Protein 1TBF (pdb70)

Structure (mmCIF, N/CA/C/O backbone):
data_1TBF
#
_entry.id   1TBF
#
_cell.length_a   76.097
_cell.length_b   76.097
_cell.length_c   99.272
_cell.angle_alpha   90.00
_cell.angle_beta   90.00
_cell.angle_gamma   120.00
#
_symmetry.space_group_name_H-M   'P 31 2 1'
#
loop_
_entity.id
_entity.type
_entity.pdbx_description
1 polymer "cGMP-specific 3',5'-cyclic phosphodiesterase"
2 non-polymer 'ZINC ION'
3 non-polymer 'MAGNESIUM ION'
4 non-polymer 5-{2-ETHOXY-5-[(4-METHYLPIPERAZIN-1-YL)SULFONYL]PHENYL}-1-METHYL-3-PROPYL-1H,6H,7H-PYRAZOLO[4,3-D]PYRIMIDIN-7-ONE
5 non-polymer GLYCEROL
6 water water
#
loop_
_atom_site.group_PDB
_atom_site.id
_atom_site.type_symbol
_atom_site.label_atom_id
_atom_site.label_alt_id
_atom_site.label_comp_id
_atom_site.label_asym_id
_atom_site.label_entity_id
_atom_site.label_seq_id
_atom_site.pdbx_PDB_ins_code
_atom_site.Cartn_x
_atom_site.Cartn_y
_atom_site.Cartn_z
_atom_site.occupancy
_atom_site.B_iso_or_equiv
_atom_site.auth_seq_id
_atom_site.auth_comp_id
_atom_site.auth_asym_id
_atom_site.auth_atom_id
_atom_site.pdbx_PDB_model_num
ATOM 1 N N . GLU A 1 22 ? 23.444 69.516 71.429 1.00 30.81 534 GLU A N 1
ATOM 2 C CA . GLU A 1 22 ? 24.464 68.436 71.442 1.00 30.75 534 GLU A CA 1
ATOM 3 C C . GLU A 1 22 ? 23.839 67.140 71.905 1.00 31.03 534 GLU A C 1
ATOM 4 O O . GLU A 1 22 ? 23.203 67.095 72.960 1.00 31.75 534 GLU A O 1
ATOM 10 N N . GLU A 1 23 ? 24.020 66.084 71.119 1.00 31.26 535 GLU A N 1
ATOM 11 C CA . GLU A 1 23 ? 23.406 64.813 71.408 1.00 30.95 535 GLU A CA 1
ATOM 12 C C . GLU A 1 23 ? 24.200 63.955 72.424 1.00 31.10 535 GLU A C 1
ATOM 13 O O . GLU A 1 23 ? 23.605 63.181 73.185 1.00 31.68 535 GLU A O 1
ATOM 19 N N . GLU A 1 24 ? 25.526 64.086 72.440 1.00 30.55 536 GLU A N 1
ATOM 20 C CA . GLU A 1 24 ? 26.381 63.289 73.338 1.00 29.87 536 GLU A CA 1
ATOM 21 C C . GLU A 1 24 ? 26.269 63.757 74.811 1.00 29.08 536 GLU A C 1
ATOM 22 O O . GLU A 1 24 ? 26.174 62.950 75.750 1.00 28.45 536 GLU A O 1
ATOM 28 N N . THR A 1 25 ? 26.279 65.067 75.016 1.00 27.98 537 THR A N 1
ATOM 29 C CA . THR A 1 25 ? 26.169 65.627 76.358 1.00 27.57 537 THR A CA 1
ATOM 30 C C . THR A 1 25 ? 24.788 65.322 76.913 1.00 27.46 537 THR A C 1
ATOM 31 O O . THR A 1 25 ? 24.614 65.090 78.114 1.00 27.16 537 THR A O 1
ATOM 35 N N . ARG A 1 26 ? 23.799 65.323 76.031 1.00 27.32 538 ARG A N 1
ATOM 36 C CA . ARG A 1 26 ? 22.426 65.043 76.424 1.00 27.05 538 ARG A CA 1
ATOM 37 C C . ARG A 1 26 ? 22.287 63.566 76.899 1.00 26.48 538 ARG A C 1
ATOM 38 O O . ARG A 1 26 ? 21.489 63.278 77.802 1.00 26.87 538 ARG A O 1
ATOM 46 N N . GLU A 1 27 ? 23.048 62.638 76.309 1.00 25.74 539 GLU A N 1
ATOM 47 C CA . GLU A 1 27 ? 23.019 61.231 76.748 1.00 24.62 539 GLU A CA 1
ATOM 48 C C . GLU A 1 27 ? 23.730 61.048 78.062 1.00 22.60 539 GLU A C 1
ATOM 49 O O . GLU A 1 27 ? 23.289 60.295 78.922 1.00 20.36 539 GLU A O 1
ATOM 55 N N . LEU A 1 28 ? 24.845 61.746 78.217 1.00 21.24 540 LEU A N 1
ATOM 56 C CA . LEU A 1 28 ? 25.610 61.653 79.431 1.00 20.35 540 LEU A CA 1
ATOM 57 C C . LEU A 1 28 ? 24.792 62.156 80.592 1.00 19.54 540 LEU A C 1
ATOM 58 O O . LEU A 1 28 ? 24.854 61.553 81.656 1.00 18.11 540 LEU A O 1
ATOM 63 N N . GLN A 1 29 ? 24.029 63.250 80.404 1.00 17.93 541 GLN A N 1
ATOM 64 C CA . GLN A 1 29 ? 23.208 63.763 81.472 1.00 18.45 541 GLN A CA 1
ATOM 65 C C . GLN A 1 29 ? 21.974 62.887 81.800 1.00 17.81 541 GLN A C 1
ATOM 66 O O . GLN A 1 29 ? 21.628 62.720 82.986 1.00 18.36 541 GLN A O 1
ATOM 72 N N . SER A 1 30 ? 21.311 62.332 80.794 1.00 17.42 542 SER A N 1
ATOM 73 C CA . SER A 1 30 ? 20.238 61.379 81.073 1.00 17.42 542 SER A CA 1
ATOM 74 C C . SER A 1 30 ? 20.800 60.229 81.950 1.00 16.93 542 SER A C 1
ATOM 75 O O . SER A 1 30 ? 20.133 59.800 82.903 1.00 17.67 542 SER A O 1
ATOM 78 N N . LEU A 1 31 ? 22.025 59.743 81.617 1.00 16.81 543 LEU A N 1
ATOM 79 C CA . LEU A 1 31 ? 22.657 58.614 82.324 1.00 15.18 543 LEU A CA 1
ATOM 80 C C . LEU A 1 31 ? 23.227 58.903 83.764 1.00 14.79 543 LEU A C 1
ATOM 81 O O . LEU A 1 31 ? 22.866 58.214 84.735 1.00 14.84 543 LEU A O 1
ATOM 86 N N . ALA A 1 32 ? 24.104 59.902 83.923 1.00 16.37 544 ALA A N 1
ATOM 87 C CA . ALA A 1 32 ? 24.719 60.144 85.257 1.00 16.27 544 ALA A CA 1
ATOM 88 C C . ALA A 1 32 ? 23.765 60.629 86.368 1.00 17.19 544 ALA A C 1
ATOM 89 O O . ALA A 1 32 ? 24.110 60.515 87.566 1.00 16.77 544 ALA A O 1
ATOM 91 N N . ALA A 1 33 ? 22.594 61.151 85.984 1.00 16.03 545 ALA A N 1
ATOM 92 C CA . ALA A 1 33 ? 21.586 61.573 86.935 1.00 16.31 545 ALA A CA 1
ATOM 93 C C . ALA A 1 33 ? 20.470 60.534 87.167 1.00 16.63 545 ALA A C 1
ATOM 94 O O . ALA A 1 33 ? 19.722 60.685 88.145 1.00 16.37 545 ALA A O 1
ATOM 96 N N . ALA A 1 34 ? 20.350 59.507 86.307 1.00 16.48 546 ALA A N 1
ATOM 97 C CA . ALA A 1 34 ? 19.294 58.471 86.476 1.00 17.43 546 ALA A CA 1
ATOM 98 C C . ALA A 1 34 ? 19.562 57.597 87.684 1.00 17.45 546 ALA A C 1
ATOM 99 O O . ALA A 1 34 ? 20.744 57.375 88.052 1.00 18.30 546 ALA A O 1
ATOM 101 N N . VAL A 1 35 ? 18.497 57.098 88.306 1.00 16.18 547 VAL A N 1
ATOM 102 C CA . VAL A 1 35 ? 18.704 56.193 89.429 1.00 14.73 547 VAL A CA 1
ATOM 103 C C . VAL A 1 35 ? 19.118 54.877 88.745 1.00 13.45 547 VAL A C 1
ATOM 104 O O . VAL A 1 35 ? 18.624 54.514 87.644 1.00 11.93 547 VAL A O 1
ATOM 108 N N . VAL A 1 36 ? 20.030 54.160 89.391 1.00 11.65 548 VAL A N 1
ATOM 109 C CA . VAL A 1 36 ? 20.492 52.858 88.884 1.00 11.29 548 VAL A CA 1
ATOM 110 C C . VAL A 1 36 ? 19.671 51.859 89.683 1.00 10.91 548 VAL A C 1
ATOM 111 O O . VAL A 1 36 ? 19.869 51.706 90.925 1.00 7.57 548 VAL A O 1
ATOM 115 N N . PRO A 1 37 ? 18.748 51.161 89.017 1.00 10.37 549 PRO A N 1
ATOM 116 C CA . PRO A 1 37 ? 17.966 50.158 89.729 1.00 9.80 549 PRO A CA 1
ATOM 117 C C . PRO A 1 37 ? 18.812 49.002 90.255 1.00 8.28 549 PRO A C 1
ATOM 118 O O . PRO A 1 37 ? 19.945 48.803 89.787 1.00 9.11 549 PRO A O 1
ATOM 122 N N . SER A 1 38 ? 18.258 48.249 91.226 1.00 8.39 550 SER A N 1
ATOM 123 C CA . SER A 1 38 ? 18.947 47.086 91.780 1.00 9.23 550 SER A CA 1
ATOM 124 C C . SER A 1 38 ? 19.147 45.984 90.707 1.00 9.48 550 SER A C 1
ATOM 125 O O . SER A 1 38 ? 18.451 45.919 89.698 1.00 8.94 550 SER A O 1
ATOM 128 N N . ALA A 1 39 ? 20.123 45.117 90.959 1.00 9.75 551 ALA A N 1
ATOM 129 C CA . ALA A 1 39 ? 20.364 43.985 90.080 1.00 8.85 551 ALA A CA 1
ATOM 130 C C . ALA A 1 39 ? 19.137 43.102 89.992 1.00 9.37 551 ALA A C 1
ATOM 131 O O . ALA A 1 39 ? 18.862 42.577 88.934 1.00 9.14 551 ALA A O 1
ATOM 133 N N . GLN A 1 40 ? 18.414 42.948 91.100 1.00 10.21 552 GLN A N 1
ATOM 134 C CA . GLN A 1 40 ? 17.197 42.101 91.126 1.00 12.73 552 GLN A CA 1
ATOM 135 C C . GLN A 1 40 ? 16.141 42.709 90.180 1.00 11.69 552 GLN A C 1
ATOM 136 O O . GLN A 1 40 ? 15.536 41.993 89.354 1.00 13.05 552 GLN A O 1
ATOM 142 N N . THR A 1 41 ? 15.925 44.014 90.298 1.00 9.66 553 THR A N 1
ATOM 143 C CA . THR A 1 41 ? 14.955 44.706 89.436 1.00 10.22 553 THR A CA 1
ATOM 144 C C . THR A 1 41 ? 15.328 44.554 87.922 1.00 9.40 553 THR A C 1
ATOM 145 O O . THR A 1 41 ? 14.467 44.380 87.050 1.00 10.54 553 THR A O 1
ATOM 149 N N . LEU A 1 42 ? 16.609 44.620 87.613 1.00 9.81 554 LEU A N 1
ATOM 150 C CA . LEU A 1 42 ? 17.062 44.583 86.207 1.00 9.38 554 LEU A CA 1
ATOM 151 C C . LEU A 1 42 ? 17.196 43.171 85.595 1.00 10.14 554 LEU A C 1
ATOM 152 O O . LEU A 1 42 ? 17.394 43.021 84.361 1.00 12.19 554 LEU A O 1
ATOM 157 N N . LYS A 1 43 ? 17.091 42.138 86.450 1.00 10.61 555 LYS A N 1
ATOM 158 C CA . LYS A 1 43 ? 17.154 40.721 86.055 1.00 10.49 555 LYS A CA 1
ATOM 159 C C . LYS A 1 43 ? 18.546 40.274 85.538 1.00 10.42 555 LYS A C 1
ATOM 160 O O . LYS A 1 43 ? 18.669 39.210 84.922 1.00 9.91 555 LYS A O 1
ATOM 166 N N . ILE A 1 44 ? 19.578 41.078 85.792 1.00 9.38 556 ILE A N 1
ATOM 167 C CA . ILE A 1 44 ? 20.907 40.800 85.272 1.00 9.04 556 ILE A CA 1
ATOM 168 C C . ILE A 1 44 ? 21.643 39.644 85.928 1.00 8.68 556 ILE A C 1
ATOM 169 O O . ILE A 1 44 ? 22.668 39.180 85.471 1.00 9.39 556 ILE A O 1
ATOM 174 N N . THR A 1 45 ? 21.132 39.154 87.031 1.00 9.37 557 THR A N 1
ATOM 175 C CA . THR A 1 45 ? 21.720 37.980 87.619 1.00 10.80 557 THR A CA 1
ATOM 176 C C . THR A 1 45 ? 21.241 36.682 86.923 1.00 9.75 557 THR A C 1
ATOM 177 O O . THR A 1 45 ? 21.780 35.602 87.159 1.00 13.07 557 THR A O 1
ATOM 181 N N . ASP A 1 46 ? 20.232 36.757 86.060 1.00 9.07 558 ASP A N 1
ATOM 182 C CA . ASP A 1 46 ? 19.633 35.576 85.457 1.00 9.01 558 ASP A CA 1
ATOM 183 C C . ASP A 1 46 ? 20.411 35.158 84.229 1.00 7.75 558 ASP A C 1
ATOM 184 O O . ASP A 1 46 ? 20.667 35.981 83.314 1.00 8.12 558 ASP A O 1
ATOM 189 N N . PHE A 1 47 ? 20.824 33.901 84.122 1.00 7.74 559 PHE A N 1
ATOM 190 C CA . PHE A 1 47 ? 21.468 33.403 82.928 1.00 7.70 559 PHE A CA 1
ATOM 191 C C . PHE A 1 47 ? 20.564 33.549 81.713 1.00 7.96 559 PHE A C 1
ATOM 192 O O . PHE A 1 47 ? 21.057 33.662 80.604 1.00 9.18 559 PHE A O 1
ATOM 200 N N . SER A 1 48 ? 19.254 33.554 81.904 1.00 8.15 560 SER A N 1
ATOM 201 C CA . SER A 1 48 ? 18.300 33.614 80.794 1.00 8.81 560 SER A CA 1
ATOM 202 C C . SER A 1 48 ? 18.012 35.034 80.298 1.00 8.69 560 SER A C 1
ATOM 203 O O . SER A 1 48 ? 17.205 35.217 79.390 1.00 9.14 560 SER A O 1
ATOM 206 N N . PHE A 1 49 ? 18.654 36.035 80.877 1.00 7.54 561 PHE A N 1
ATOM 207 C CA . PHE A 1 49 ? 18.398 37.438 80.575 1.00 7.60 561 PHE A CA 1
ATOM 208 C C . PHE A 1 49 ? 18.394 37.769 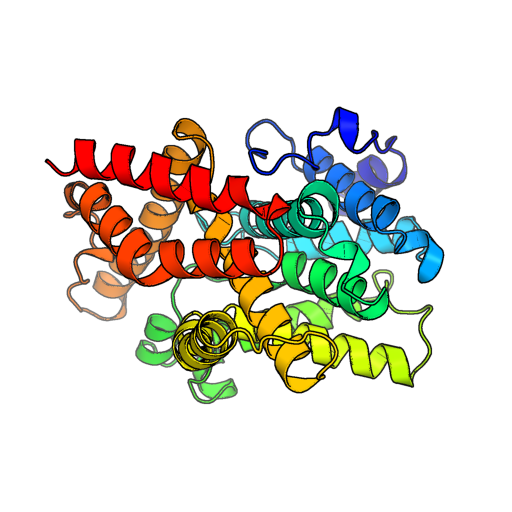79.082 1.00 7.00 561 PHE A C 1
ATOM 209 O O . PHE A 1 49 ? 19.264 37.324 78.333 1.00 8.20 561 PHE A O 1
ATOM 217 N N . SER A 1 50 ? 17.413 38.554 78.671 1.00 7.75 562 SER A N 1
ATOM 218 C CA . SER A 1 50 ? 17.345 39.140 77.327 1.00 8.13 562 SER A CA 1
ATOM 219 C C . SER A 1 50 ? 17.400 40.671 77.391 1.00 7.76 562 SER A C 1
ATOM 220 O O . SER A 1 50 ? 16.805 41.282 78.223 1.00 8.18 562 SER A O 1
ATOM 223 N N . ASP A 1 51 ? 18.128 41.273 76.488 1.00 7.88 563 ASP A N 1
ATOM 224 C CA . ASP A 1 51 ? 18.234 42.720 76.371 1.00 8.00 563 ASP A CA 1
ATOM 225 C C . ASP A 1 51 ? 17.185 43.324 75.447 1.00 8.01 563 ASP A C 1
ATOM 226 O O . ASP A 1 51 ? 17.093 44.534 75.356 1.00 8.08 563 ASP A O 1
ATOM 231 N N . PHE A 1 52 ? 16.392 42.509 74.753 1.00 7.85 564 PHE A N 1
ATOM 232 C CA . PHE A 1 52 ? 15.602 43.050 73.651 1.00 8.72 564 PHE A CA 1
ATOM 233 C C . PHE A 1 52 ? 14.613 44.154 74.013 1.00 8.33 564 PHE A C 1
ATOM 234 O O . PHE A 1 52 ? 14.339 45.061 73.231 1.00 10.05 564 PHE A O 1
ATOM 242 N N . GLU A 1 53 ? 14.063 44.091 75.209 1.00 8.29 565 GLU A N 1
ATOM 243 C CA . GLU A 1 53 ? 13.056 45.078 75.658 1.00 8.60 565 GLU A CA 1
ATOM 244 C C . GLU A 1 53 ? 13.657 46.300 76.270 1.00 9.53 565 GLU A C 1
ATOM 245 O O . GLU A 1 53 ? 12.910 47.215 76.596 1.00 12.70 565 GLU A O 1
ATOM 251 N N . LEU A 1 54 ? 14.969 46.329 76.428 1.00 9.21 566 LEU A N 1
ATOM 252 C CA . LEU A 1 54 ? 15.653 47.448 77.063 1.00 9.44 566 LEU A CA 1
ATOM 253 C C . LEU A 1 54 ? 16.054 48.525 76.086 1.00 8.55 566 LEU A C 1
ATOM 254 O O . LEU A 1 54 ? 16.467 48.220 74.958 1.00 8.01 566 LEU A O 1
ATOM 259 N N . SER A 1 55 ? 15.937 49.790 76.511 1.00 8.95 567 SER A N 1
ATOM 260 C CA . SER A 1 55 ? 16.431 50.877 75.741 1.00 9.42 567 SER A CA 1
ATOM 261 C C . SER A 1 55 ? 17.972 50.938 75.892 1.00 9.48 567 SER A C 1
ATOM 262 O O . SER A 1 55 ? 18.569 50.307 76.759 1.00 8.97 567 SER A O 1
ATOM 265 N N . ASP A 1 56 ? 18.610 51.710 75.035 1.00 9.80 568 ASP A N 1
ATOM 266 C CA . ASP A 1 56 ? 20.063 51.879 75.124 1.00 9.81 568 ASP A CA 1
ATOM 267 C C . ASP A 1 56 ? 20.418 52.421 76.535 1.00 8.69 568 ASP A C 1
ATOM 268 O O . ASP A 1 56 ? 21.389 51.976 77.182 1.00 8.96 568 ASP A O 1
ATOM 273 N N . LEU A 1 57 ? 19.634 53.384 77.020 1.00 9.22 569 LEU A N 1
ATOM 274 C CA . LEU A 1 57 ? 19.894 53.962 78.302 1.00 9.67 569 LEU A CA 1
ATOM 275 C C . LEU A 1 57 ? 19.814 52.883 79.391 1.00 8.72 569 LEU A C 1
ATOM 276 O O . LEU A 1 57 ? 20.635 52.817 80.276 1.00 9.12 569 LEU A O 1
ATOM 281 N N . GLU A 1 58 ? 18.804 52.026 79.321 1.00 8.57 570 GLU A N 1
ATOM 282 C CA . GLU A 1 58 ? 18.665 50.973 80.276 1.00 9.17 570 GLU A CA 1
ATOM 283 C C . GLU A 1 58 ? 19.856 50.006 80.252 1.00 8.90 570 GLU A C 1
ATOM 284 O O . GLU A 1 58 ? 20.257 49.488 81.324 1.00 8.20 570 GLU A O 1
ATOM 290 N N . THR A 1 59 ? 20.435 49.747 79.067 1.00 8.89 571 TH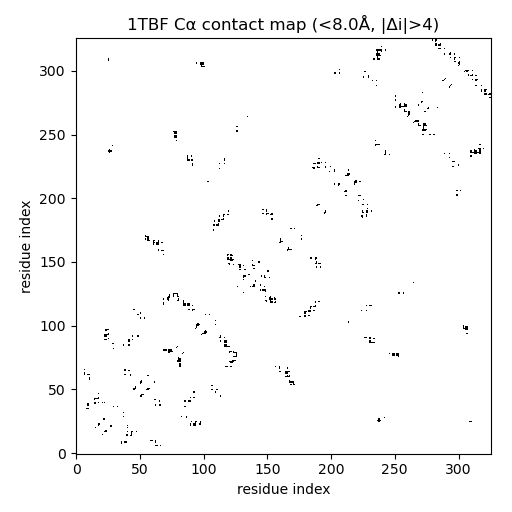R A N 1
ATOM 291 C CA . THR A 1 59 ? 21.590 48.838 79.023 1.00 7.39 571 THR A CA 1
ATOM 292 C C . THR A 1 59 ? 22.772 49.501 79.725 1.00 6.77 571 THR A C 1
ATOM 293 O O . THR A 1 59 ? 23.572 48.846 80.388 1.00 6.93 571 THR A O 1
ATOM 297 N N . ALA A 1 60 ? 22.883 50.823 79.579 1.00 7.21 572 ALA A N 1
ATOM 298 C CA . ALA A 1 60 ? 23.924 51.560 80.251 1.00 7.47 572 ALA A CA 1
ATOM 299 C C . ALA A 1 60 ? 23.761 51.488 81.795 1.00 8.00 572 ALA A C 1
ATOM 300 O O . ALA A 1 60 ? 24.716 51.301 82.514 1.00 8.61 572 ALA A O 1
ATOM 302 N N . LEU A 1 61 ? 22.526 51.637 82.306 1.00 7.48 573 LEU A N 1
ATOM 303 C CA . LEU A 1 61 ? 22.228 51.539 83.755 1.00 7.03 573 LEU A CA 1
ATOM 304 C C . LEU A 1 61 ? 22.593 50.162 84.251 1.00 7.82 573 LEU A C 1
ATOM 305 O O . LEU A 1 61 ? 23.174 49.980 85.303 1.00 6.54 573 LEU A O 1
ATOM 310 N N . CYS A 1 62 ? 22.243 49.134 83.465 1.00 6.07 574 CYS A N 1
ATOM 311 C CA . CYS A 1 62 ? 22.578 47.745 83.844 1.00 6.86 574 CYS A CA 1
ATOM 312 C C . CYS A 1 62 ? 24.121 47.540 83.973 1.00 5.67 574 CYS A C 1
ATOM 313 O O . CYS A 1 62 ? 24.591 46.852 84.844 1.00 8.06 574 CYS A O 1
ATOM 316 N N . THR A 1 63 ? 24.875 48.173 83.062 1.00 6.88 575 THR A N 1
ATOM 317 C CA . THR A 1 63 ? 26.324 48.092 83.088 1.00 6.78 575 THR A CA 1
ATOM 318 C C . THR A 1 63 ? 26.873 48.746 84.361 1.00 7.22 575 THR A C 1
ATOM 319 O O . THR A 1 63 ? 27.744 48.205 85.021 1.00 7.86 575 THR A O 1
ATOM 323 N N . ILE A 1 64 ? 26.354 49.924 84.704 1.00 8.63 576 ILE A N 1
ATOM 324 C CA . ILE A 1 64 ? 26.758 50.518 85.968 1.00 8.31 576 ILE A CA 1
ATOM 325 C C . ILE A 1 64 ? 26.491 49.607 87.139 1.00 8.38 576 ILE A C 1
ATOM 326 O O . ILE A 1 64 ? 27.319 49.461 88.086 1.00 8.01 576 ILE A O 1
ATOM 331 N N . ARG A 1 65 ? 25.326 48.966 87.112 1.00 8.64 577 ARG A N 1
ATOM 332 C CA . ARG A 1 65 ? 24.958 48.048 88.192 1.00 7.52 577 ARG A CA 1
ATOM 333 C C . ARG A 1 65 ? 25.943 46.871 88.282 1.00 6.60 577 ARG A C 1
ATOM 334 O O . ARG A 1 65 ? 26.298 46.404 89.350 1.00 7.86 577 ARG A O 1
ATOM 342 N N . MET A 1 66 ? 26.411 46.356 87.116 1.00 6.39 578 MET A N 1
ATOM 343 C CA . MET A 1 66 ? 27.398 45.271 87.153 1.00 7.86 578 MET A CA 1
ATOM 344 C C . MET A 1 66 ? 28.681 45.713 87.806 1.00 6.09 578 MET A C 1
ATOM 345 O O . MET A 1 66 ? 29.164 44.989 88.656 1.00 8.07 578 MET A O 1
ATOM 350 N N . PHE A 1 67 ? 29.222 46.872 87.434 1.00 7.81 579 PHE A N 1
ATOM 351 C CA . PHE A 1 67 ? 30.449 47.378 88.100 1.00 9.18 579 PHE A CA 1
ATOM 352 C C . PHE A 1 67 ? 30.239 47.572 89.616 1.00 10.11 579 PHE A C 1
ATOM 353 O O . PHE A 1 67 ? 31.124 47.321 90.469 1.00 9.65 579 PHE A O 1
ATOM 361 N N . THR A 1 68 ? 29.043 48.030 90.004 1.00 7.01 580 THR A N 1
ATOM 362 C CA . THR A 1 68 ? 28.758 48.358 91.422 1.00 8.26 580 THR A CA 1
ATOM 363 C C . THR A 1 68 ? 28.636 47.094 92.242 1.00 8.63 580 THR A C 1
ATOM 364 O O . THR A 1 68 ? 29.248 46.994 93.281 1.00 8.06 580 THR A O 1
ATOM 368 N N . ASP A 1 69 ? 27.851 46.109 91.787 1.00 7.54 581 ASP A N 1
ATOM 369 C CA . ASP A 1 69 ? 27.609 44.910 92.541 1.00 9.10 581 ASP A CA 1
ATOM 370 C C . ASP A 1 69 ? 28.768 43.926 92.535 1.00 9.50 581 ASP A C 1
ATOM 371 O O . ASP A 1 69 ? 28.771 43.051 93.360 1.00 9.68 581 ASP A O 1
ATOM 376 N N . LEU A 1 70 ? 29.738 44.074 91.606 1.00 10.32 582 LEU A N 1
ATOM 377 C CA . LEU A 1 70 ? 30.991 43.345 91.703 1.00 9.35 582 LEU A CA 1
ATOM 378 C C . LEU A 1 70 ? 32.024 44.077 92.578 1.00 10.58 582 LEU A C 1
ATOM 379 O O . LEU A 1 70 ? 33.183 43.672 92.643 1.00 11.63 582 LEU A O 1
ATOM 384 N N . ASN A 1 71 ? 31.594 45.146 93.241 1.00 9.27 583 ASN A N 1
ATOM 385 C CA . ASN A 1 71 ? 32.435 45.928 94.166 1.00 10.53 583 ASN A CA 1
ATOM 386 C C . ASN A 1 71 ? 33.597 46.646 93.435 1.00 10.25 583 ASN A C 1
ATOM 387 O O . ASN A 1 71 ? 34.579 47.047 94.061 1.00 12.51 583 ASN A O 1
ATOM 392 N N . LEU A 1 72 ? 33.487 46.807 92.115 1.00 9.41 584 LEU A N 1
ATOM 393 C CA . LEU A 1 72 ? 34.557 47.469 91.392 1.00 8.86 584 LEU A CA 1
ATOM 394 C C . LEU A 1 72 ? 34.590 48.966 91.557 1.00 10.46 584 LEU A C 1
ATOM 395 O O . LEU A 1 72 ? 35.663 49.581 91.610 1.00 11.96 584 LEU A O 1
ATOM 400 N N . VAL A 1 73 ? 33.423 49.599 91.649 1.00 11.31 585 VAL A N 1
ATOM 401 C CA . VAL A 1 73 ? 33.355 51.018 91.734 1.00 11.61 585 VAL A CA 1
ATOM 402 C C . VAL A 1 73 ? 34.039 51.333 93.067 1.00 12.13 585 VAL A C 1
ATOM 403 O O . VAL A 1 73 ? 34.860 52.216 93.127 1.00 14.64 585 VAL A O 1
ATOM 407 N N . GLN A 1 74 ? 33.679 50.583 94.104 1.00 14.13 586 GLN A N 1
ATOM 408 C CA . GLN A 1 74 ? 34.219 50.779 95.454 1.00 14.40 586 GLN A CA 1
ATOM 409 C C . GLN A 1 74 ? 35.701 50.401 95.580 1.00 14.31 586 GLN A C 1
ATOM 410 O O . GLN A 1 74 ? 36.558 51.201 95.967 1.00 15.33 586 GLN A O 1
ATOM 416 N N . ASN A 1 75 ? 36.027 49.158 95.240 1.00 14.00 587 ASN A N 1
ATOM 417 C CA . ASN A 1 75 ? 37.402 48.716 95.413 1.00 15.44 587 ASN A CA 1
ATOM 418 C C . ASN A 1 75 ? 38.451 49.470 94.564 1.00 15.39 587 ASN A C 1
ATOM 419 O O . ASN A 1 75 ? 39.637 49.554 94.961 1.00 17.46 587 ASN A O 1
ATOM 424 N N . PHE A 1 76 ? 38.025 50.013 93.415 1.00 15.76 588 PHE A N 1
ATOM 425 C CA . PHE A 1 76 ? 38.944 50.730 92.489 1.00 14.50 588 PHE A CA 1
ATOM 426 C C . PHE A 1 76 ? 38.681 52.238 92.403 1.00 16.38 588 PHE A C 1
ATOM 427 O O . PHE A 1 76 ? 39.200 52.934 91.498 1.00 16.17 588 PHE A O 1
ATOM 435 N N . GLN A 1 77 ? 37.869 52.742 93.375 1.00 15.84 589 GLN A N 1
ATOM 436 C CA . GLN A 1 77 ? 37.558 54.183 93.507 1.00 16.00 589 GLN A CA 1
ATOM 437 C C . GLN A 1 77 ? 37.207 54.906 92.194 1.00 15.39 589 GLN A C 1
ATOM 438 O O . GLN A 1 77 ? 37.783 55.911 91.839 1.00 16.03 589 GLN A O 1
ATOM 444 N N . MET A 1 78 ? 36.231 54.377 91.452 1.00 14.54 590 MET A N 1
ATOM 445 C CA . MET A 1 78 ? 35.852 54.963 90.160 1.00 15.44 590 MET A CA 1
ATOM 446 C C . MET A 1 78 ? 34.890 56.066 90.440 1.00 15.93 590 MET A C 1
ATOM 447 O O . MET A 1 78 ? 33.976 55.928 91.280 1.00 17.42 590 MET A O 1
ATOM 452 N N . LYS A 1 79 ? 35.095 57.165 89.738 1.00 15.11 591 LYS A N 1
ATOM 453 C CA . LYS A 1 79 ? 34.221 58.303 89.857 1.00 16.06 591 LYS A CA 1
ATOM 454 C C . LYS A 1 79 ? 33.024 57.953 88.984 1.00 14.56 591 LYS A C 1
ATOM 455 O O . LYS A 1 79 ? 33.183 57.374 87.929 1.00 15.02 591 LYS A O 1
ATOM 461 N N . HIS A 1 80 ? 31.830 58.295 89.416 1.00 13.35 592 HIS A N 1
ATOM 462 C CA . HIS A 1 80 ? 30.597 57.967 88.714 1.00 12.28 592 HIS A CA 1
ATOM 463 C C . HIS A 1 80 ? 30.599 58.518 87.303 1.00 12.02 592 HIS A C 1
ATOM 464 O O . HIS A 1 80 ? 30.336 57.780 86.306 1.00 12.45 592 HIS A O 1
ATOM 471 N N . GLU A 1 81 ? 30.890 59.802 87.172 1.00 13.72 593 GLU A N 1
ATOM 472 C CA . GLU A 1 81 ? 30.861 60.457 85.881 1.00 12.34 593 GLU A CA 1
ATOM 473 C C . GLU A 1 81 ? 31.831 59.812 84.901 1.00 12.62 593 GLU A C 1
ATOM 474 O O . GLU A 1 81 ? 31.522 59.706 83.703 1.00 9.68 593 GLU A O 1
ATOM 480 N N . VAL A 1 82 ? 32.991 59.387 85.405 1.00 11.84 594 VAL A N 1
ATOM 481 C CA . VAL A 1 82 ? 33.999 58.779 84.539 1.00 11.07 594 VAL A CA 1
ATOM 482 C C . VAL A 1 82 ? 33.489 57.414 84.059 1.00 10.01 594 VAL A C 1
ATOM 483 O O . VAL A 1 82 ? 33.656 57.119 82.880 1.00 10.22 594 VAL A O 1
ATOM 487 N N . LEU A 1 83 ? 32.892 56.608 84.929 1.00 9.03 595 LEU A N 1
ATOM 488 C CA . LEU A 1 83 ? 32.356 55.283 84.531 1.00 10.03 595 LEU A CA 1
ATOM 489 C C . LEU A 1 83 ? 31.256 55.521 83.545 1.00 9.14 595 LEU A C 1
ATOM 490 O O . LEU A 1 83 ? 31.173 54.774 82.575 1.00 9.31 595 LEU A O 1
ATOM 495 N N . CYS A 1 84 ? 30.405 56.53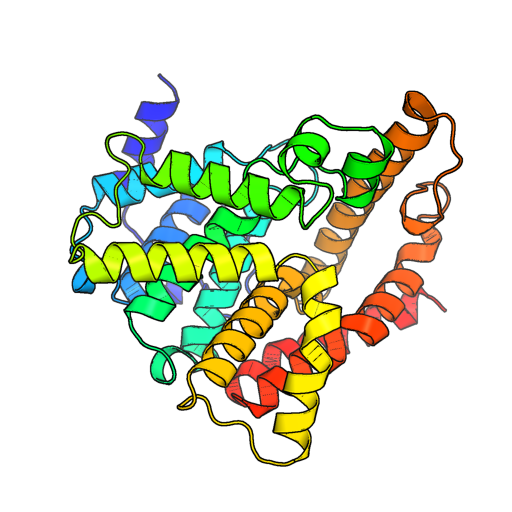5 83.751 1.00 10.88 596 CYS A N 1
ATOM 496 C CA . CYS A 1 84 ? 29.322 56.794 82.843 1.00 10.32 596 CYS A CA 1
ATOM 497 C C . CYS A 1 84 ? 29.855 57.153 81.483 1.00 9.84 596 CYS A C 1
ATOM 498 O O . CYS A 1 84 ? 29.386 56.646 80.454 1.00 10.11 596 CYS A O 1
ATOM 501 N N . ARG A 1 85 ? 30.862 58.052 81.463 1.00 10.21 597 ARG A N 1
ATOM 502 C CA . ARG A 1 85 ? 31.450 58.481 80.210 1.00 10.56 597 ARG A CA 1
ATOM 503 C C . ARG A 1 85 ? 32.090 57.301 79.495 1.00 9.93 597 ARG A C 1
ATOM 504 O O . ARG A 1 85 ? 31.933 57.143 78.261 1.00 12.03 597 ARG A O 1
ATOM 512 N N . TRP A 1 86 ? 32.812 56.471 80.254 1.00 9.67 598 TRP A N 1
ATOM 513 C CA . TRP A 1 86 ? 33.497 55.285 79.671 1.00 8.47 598 TRP A CA 1
ATOM 514 C C . TRP A 1 86 ? 32.470 54.317 79.039 1.00 9.19 598 TRP A C 1
ATOM 515 O O . TRP A 1 86 ? 32.692 53.799 77.916 1.00 10.12 598 TRP A O 1
ATOM 526 N N . ILE A 1 87 ? 31.358 54.080 79.747 1.00 8.22 599 ILE A N 1
ATOM 527 C CA . ILE A 1 87 ? 30.352 53.151 79.204 1.00 8.50 599 ILE A CA 1
ATOM 528 C C . ILE A 1 87 ? 29.769 53.685 77.896 1.00 9.21 599 ILE A C 1
ATOM 529 O O . ILE A 1 87 ? 29.604 52.953 76.923 1.00 10.76 599 ILE A O 1
ATOM 534 N N . LEU A 1 88 ? 29.439 54.962 77.822 1.00 10.59 600 LEU A N 1
ATOM 535 C CA . LEU A 1 88 ? 28.863 55.554 76.641 1.00 10.27 600 LEU A CA 1
ATOM 536 C C . LEU A 1 88 ? 29.892 55.581 75.505 1.00 10.98 600 LEU A C 1
ATOM 537 O O . LEU A 1 88 ? 29.495 55.465 74.365 1.00 10.65 600 LEU A O 1
ATOM 542 N N . SER A 1 89 ? 31.184 55.735 75.816 1.00 10.26 601 SER A N 1
ATOM 543 C CA . SER A 1 89 ? 32.245 55.685 74.783 1.00 10.72 601 SER A CA 1
ATOM 544 C C . SER A 1 89 ? 32.329 54.251 74.178 1.00 10.55 601 SER A C 1
ATOM 545 O O . SER A 1 89 ? 32.432 54.067 72.982 1.00 10.65 601 SER A O 1
ATOM 548 N N . VAL A 1 90 ? 32.280 53.240 75.028 1.00 8.68 602 VAL A N 1
ATOM 549 C CA . VAL A 1 90 ? 32.305 51.861 74.556 1.00 8.94 602 VAL A CA 1
ATOM 550 C C . VAL A 1 90 ? 31.104 51.648 73.650 1.00 9.11 602 VAL A C 1
ATOM 551 O O . VAL A 1 90 ? 31.248 51.161 72.526 1.00 9.65 602 VAL A O 1
ATOM 555 N N . LYS A 1 91 ? 29.908 52.005 74.108 1.00 9.65 603 LYS A N 1
ATOM 556 C CA . LYS A 1 91 ? 28.717 51.802 73.317 1.00 10.19 603 LYS A CA 1
ATOM 557 C C . LYS A 1 91 ? 28.787 52.462 71.944 1.00 10.62 603 LYS A C 1
ATOM 558 O O . LYS A 1 91 ? 28.429 51.897 70.929 1.00 11.33 603 LYS A O 1
ATOM 564 N N . LYS A 1 92 ? 29.264 53.690 71.922 1.00 10.33 604 LYS A N 1
ATOM 565 C CA . LYS A 1 92 ? 29.328 54.422 70.655 1.00 10.65 604 LYS A CA 1
ATOM 566 C C . LYS A 1 92 ? 30.334 53.855 69.650 1.00 10.41 604 LYS A C 1
ATOM 567 O O . LYS A 1 92 ? 30.199 54.094 68.425 1.00 12.79 604 LYS A O 1
ATOM 573 N N . ASN A 1 93 ? 31.323 53.122 70.159 1.00 8.89 605 ASN A N 1
ATOM 574 C CA . ASN A 1 93 ? 32.402 52.568 69.328 1.00 9.10 605 ASN A CA 1
ATOM 575 C C . ASN A 1 93 ? 32.120 51.158 68.773 1.00 9.06 605 ASN A C 1
ATOM 576 O O . ASN A 1 93 ? 32.974 50.550 68.202 1.00 12.13 605 ASN A O 1
ATOM 581 N N . TYR A 1 94 ? 30.903 50.679 68.971 1.00 8.33 606 TYR A N 1
ATOM 582 C CA . TYR A 1 94 ? 30.374 49.580 68.194 1.00 7.88 606 TYR A CA 1
ATOM 583 C C . TYR A 1 94 ? 29.596 50.154 66.991 1.00 7.71 606 TYR A C 1
ATOM 584 O O . TYR A 1 94 ? 29.026 51.242 67.062 1.00 9.96 606 TYR A O 1
ATOM 593 N N . ARG A 1 95 ? 29.578 49.410 65.903 1.00 8.46 607 ARG A N 1
ATOM 594 C CA . ARG A 1 95 ? 28.909 49.810 64.652 1.00 9.68 607 ARG A CA 1
ATOM 595 C C . ARG A 1 95 ? 27.449 49.348 64.709 1.00 11.99 607 ARG A C 1
ATOM 596 O O . ARG A 1 95 ? 27.179 48.125 64.671 1.00 13.34 607 ARG A O 1
ATOM 604 N N . LYS A 1 96 ? 26.519 50.298 64.793 1.00 14.58 608 LYS A N 1
ATOM 605 C CA . LYS A 1 96 ? 25.099 49.935 64.950 1.00 15.67 608 LYS A CA 1
ATOM 606 C C . LYS A 1 96 ? 24.513 49.143 63.767 1.00 15.75 608 LYS A C 1
ATOM 607 O O . LYS A 1 96 ? 23.594 48.338 63.950 1.00 16.98 608 LYS A O 1
ATOM 613 N N . ASN A 1 97 ? 25.063 49.391 62.576 1.00 14.95 609 ASN A N 1
ATOM 614 C CA . ASN A 1 97 ? 24.660 48.718 61.341 1.00 16.61 609 ASN A CA 1
ATOM 615 C C . ASN A 1 97 ? 25.187 47.322 61.108 1.00 15.31 609 ASN A C 1
ATOM 616 O O . ASN A 1 97 ? 24.803 46.657 60.129 1.00 17.16 609 ASN A O 1
ATOM 621 N N . VAL A 1 98 ? 26.056 46.846 61.956 1.00 9.45 610 VAL A N 1
ATOM 622 C CA . VAL A 1 98 ? 26.517 45.451 61.903 1.00 8.88 610 VAL A CA 1
ATOM 623 C C . VAL A 1 98 ? 25.443 44.628 62.664 1.00 8.49 610 VAL A C 1
ATOM 624 O O . VAL A 1 98 ? 25.066 44.943 63.781 1.00 10.01 610 VAL A O 1
ATOM 628 N N . ALA A 1 99 ? 24.964 43.555 62.024 1.00 8.58 611 ALA A N 1
ATOM 629 C CA . ALA A 1 99 ? 23.776 42.900 62.517 1.00 8.31 611 ALA A CA 1
ATOM 630 C C . ALA A 1 99 ? 23.903 42.204 63.869 1.00 7.65 611 ALA A C 1
ATOM 631 O O . ALA A 1 99 ? 22.978 42.254 64.709 1.00 8.54 611 ALA A O 1
ATOM 633 N N . TYR A 1 100 ? 25.029 41.545 64.124 1.00 7.01 612 TYR A N 1
ATOM 634 C CA . TYR A 1 100 ? 25.279 40.813 65.384 1.00 6.66 612 TYR A CA 1
ATOM 635 C C . TYR A 1 100 ? 26.342 41.428 66.240 1.00 6.45 612 TYR A C 1
ATOM 636 O O . TYR A 1 100 ? 26.107 41.676 67.438 1.00 7.21 612 TYR A O 1
ATOM 645 N N . HIS A 1 101 ? 27.525 41.697 65.682 1.00 7.28 613 HIS A N 1
ATOM 646 C CA . HIS A 1 101 ? 28.658 42.226 66.439 1.00 7.84 613 HIS A CA 1
ATOM 647 C C . HIS A 1 101 ? 28.511 43.702 66.716 1.00 8.03 613 HIS A C 1
ATOM 648 O O . HIS A 1 101 ? 29.264 44.497 66.163 1.00 9.56 613 HIS A O 1
ATOM 655 N N . ASN A 1 102 ? 27.570 44.079 67.552 1.00 7.98 614 ASN A N 1
ATOM 656 C CA . ASN A 1 102 ? 27.228 45.459 67.890 1.00 7.55 614 ASN A CA 1
ATOM 657 C C . ASN A 1 102 ? 27.185 45.575 69.420 1.00 6.12 614 ASN A C 1
ATOM 658 O O . ASN A 1 102 ? 27.490 44.632 70.133 1.00 7.43 614 ASN A O 1
ATOM 663 N N . TRP A 1 103 ? 26.807 46.737 69.928 1.00 6.45 615 TRP A N 1
ATOM 664 C CA . TRP A 1 103 ? 26.826 46.995 71.370 1.00 6.19 615 TRP A CA 1
ATOM 665 C C . TRP A 1 103 ? 25.990 45.959 72.112 1.00 6.74 615 TRP A C 1
ATOM 666 O O . TRP A 1 103 ? 26.378 45.531 73.212 1.00 7.48 615 TRP A O 1
ATOM 677 N N . ARG A 1 104 ? 24.833 45.535 71.559 1.00 6.72 616 ARG A N 1
ATOM 678 C CA . ARG A 1 104 ? 24.004 44.588 72.297 1.00 6.47 616 ARG A CA 1
ATOM 679 C C . ARG A 1 104 ? 24.722 43.276 72.517 1.00 6.34 616 ARG A C 1
ATOM 680 O O . ARG A 1 104 ? 24.533 42.668 73.603 1.00 6.49 616 ARG A O 1
ATOM 688 N N . HIS A 1 105 ? 25.520 42.815 71.565 1.00 6.33 617 HIS A N 1
ATOM 689 C CA . HIS A 1 105 ? 26.299 41.600 71.811 1.00 6.92 617 HIS A CA 1
ATOM 690 C C . HIS A 1 105 ? 27.343 41.807 72.922 1.00 6.40 617 HIS A C 1
ATOM 691 O O . HIS A 1 105 ? 27.506 40.923 73.777 1.00 6.84 617 HIS A O 1
ATOM 698 N N . ALA A 1 106 ? 28.029 42.926 72.925 1.00 6.62 618 ALA A N 1
ATOM 699 C CA . ALA A 1 106 ? 29.007 43.204 73.961 1.00 6.76 618 ALA A CA 1
ATOM 700 C C . ALA A 1 106 ? 28.357 43.266 75.331 1.00 6.58 618 ALA A C 1
ATOM 701 O O . ALA A 1 106 ? 28.840 42.696 76.320 1.00 6.25 618 ALA A O 1
ATOM 703 N N . PHE A 1 107 ? 27.218 43.979 75.407 1.00 6.15 619 PHE A N 1
ATOM 704 C CA . PHE A 1 107 ? 26.455 44.124 76.621 1.00 5.31 619 PHE A CA 1
ATOM 705 C C . PHE A 1 107 ? 25.998 42.760 77.131 1.00 5.82 619 PHE A C 1
ATOM 706 O O . PHE A 1 107 ? 26.110 42.456 78.312 1.00 5.91 619 PHE A O 1
ATOM 714 N N . ASN A 1 108 ? 25.488 41.937 76.247 1.00 6.27 620 ASN A N 1
ATOM 715 C CA . ASN A 1 108 ? 25.017 40.590 76.644 1.00 7.18 620 ASN A CA 1
ATOM 716 C C . ASN A 1 108 ? 26.186 39.725 77.106 1.00 6.02 620 ASN A C 1
ATOM 717 O O . ASN A 1 108 ? 26.027 38.909 78.019 1.00 6.94 620 ASN A O 1
ATOM 722 N N . THR A 1 109 ? 27.358 39.877 76.507 1.00 6.38 621 THR A N 1
ATOM 723 C CA . THR A 1 109 ? 28.531 39.125 76.909 1.00 5.91 621 THR A CA 1
ATOM 724 C C . THR A 1 109 ? 28.921 39.508 78.332 1.00 6.33 621 THR A C 1
ATOM 725 O O . THR A 1 109 ? 29.216 38.654 79.182 1.00 6.69 621 THR A O 1
ATOM 729 N N . ALA A 1 110 ? 28.932 40.807 78.635 1.00 5.97 622 ALA A N 1
ATOM 730 C CA . ALA A 1 110 ? 29.203 41.315 79.976 1.00 6.25 622 ALA A CA 1
ATOM 731 C C . ALA A 1 110 ? 28.133 40.839 80.957 1.00 6.09 622 ALA A C 1
ATOM 732 O O . ALA A 1 110 ? 28.463 40.480 82.084 1.00 6.27 622 ALA A O 1
ATOM 734 N N . GLN A 1 111 ? 26.869 40.834 80.542 1.00 5.76 623 GLN A N 1
ATOM 735 C CA . GLN A 1 111 ? 25.808 40.368 81.412 1.00 5.76 623 GLN A CA 1
ATOM 736 C C . GLN A 1 111 ? 26.019 38.887 81.750 1.00 5.21 623 GLN A C 1
ATOM 737 O O . GLN A 1 111 ? 25.799 38.473 82.886 1.00 6.46 623 GLN A O 1
ATOM 743 N N . CYS A 1 112 ? 26.444 38.084 80.795 1.00 5.88 624 CYS A N 1
ATOM 744 C CA . CYS A 1 112 ? 26.691 36.688 81.065 1.00 5.57 624 CYS A CA 1
ATOM 745 C C . CYS A 1 112 ? 27.869 36.528 82.054 1.00 5.83 624 CYS A C 1
ATOM 746 O O . CYS A 1 112 ? 27.809 35.650 82.940 1.00 6.93 624 CYS A O 1
ATOM 749 N N . MET A 1 113 ? 28.886 37.365 81.882 1.00 6.37 625 MET A N 1
ATOM 750 C CA . MET A 1 113 ? 29.997 37.384 82.805 1.00 7.13 625 MET A CA 1
ATOM 751 C C . MET A 1 113 ? 29.507 37.682 84.232 1.00 7.30 625 MET A C 1
ATOM 752 O O . MET A 1 113 ? 29.872 37.004 85.189 1.00 6.70 625 MET A O 1
ATOM 757 N N . PHE A 1 114 ? 28.669 38.713 84.365 1.00 6.44 626 PHE A N 1
ATOM 758 C CA . PHE A 1 114 ? 28.097 39.054 85.637 1.00 6.35 626 PHE A CA 1
ATOM 759 C C . PHE A 1 114 ? 27.292 37.900 86.227 1.00 6.70 626 PHE A C 1
ATOM 760 O O . PHE A 1 114 ? 27.466 37.578 87.436 1.00 6.31 626 PHE A O 1
ATOM 768 N N . ALA A 1 115 ? 26.439 37.289 85.453 1.00 6.84 627 ALA A N 1
ATOM 769 C CA . ALA A 1 115 ? 25.653 36.138 85.930 1.00 6.75 627 ALA A CA 1
ATOM 770 C C . ALA A 1 115 ? 26.559 34.964 86.352 1.00 6.53 627 ALA A C 1
ATOM 771 O O . ALA A 1 115 ? 26.313 34.342 87.406 1.00 6.69 627 ALA A O 1
ATOM 773 N N . ALA A 1 116 ? 27.573 34.672 85.567 1.00 5.89 628 ALA A N 1
ATOM 774 C CA . ALA A 1 116 ? 28.538 33.597 85.905 1.00 6.91 628 ALA A CA 1
ATOM 775 C C . ALA A 1 116 ? 29.248 33.882 87.216 1.00 7.35 628 ALA A C 1
ATOM 776 O O . ALA A 1 116 ? 29.451 32.962 88.003 1.00 7.08 628 ALA A O 1
ATOM 778 N N . LEU A 1 117 ? 29.608 35.143 87.425 1.00 6.55 629 LEU A N 1
ATOM 779 C CA . LEU A 1 117 ? 30.321 35.506 88.652 1.00 7.30 629 LEU A CA 1
ATOM 780 C C . LEU A 1 117 ? 29.367 35.451 89.878 1.00 7.36 629 LEU A C 1
ATOM 781 O O . LEU A 1 117 ? 29.779 35.019 90.959 1.00 8.60 629 LEU A O 1
ATOM 786 N N . LYS A 1 118 ? 28.118 35.872 89.710 1.00 6.93 630 LYS A N 1
ATOM 787 C CA . LYS A 1 118 ? 27.183 35.941 90.818 1.00 8.07 630 LYS A CA 1
ATOM 788 C C . LYS A 1 118 ? 26.396 34.623 90.937 1.00 8.04 630 LYS A C 1
ATOM 789 O O . LYS A 1 118 ? 26.667 33.822 91.824 1.00 10.79 630 LYS A O 1
ATOM 795 N N . ALA A 1 119 ? 25.438 34.379 90.082 1.00 7.29 631 ALA A N 1
ATOM 796 C CA . ALA A 1 119 ? 24.652 33.130 90.113 1.00 8.37 631 ALA A CA 1
ATOM 797 C C . ALA A 1 119 ? 25.514 31.890 89.954 1.00 8.76 631 ALA A C 1
ATOM 798 O O . ALA A 1 119 ? 25.262 30.890 90.595 1.00 10.15 631 ALA A O 1
ATOM 800 N N . GLY A 1 120 ? 26.527 31.957 89.101 1.00 8.29 632 GLY A N 1
ATOM 801 C CA . GLY A 1 120 ? 27.456 30.861 88.873 1.00 8.85 632 GLY A CA 1
ATOM 802 C C . GLY A 1 120 ? 28.511 30.705 89.918 1.00 9.62 632 GLY A C 1
ATOM 803 O O . GLY A 1 120 ? 29.247 29.717 89.850 1.00 12.53 632 GLY A O 1
ATOM 804 N N . LYS A 1 121 ? 28.593 31.644 90.850 1.00 9.93 633 LYS A N 1
ATOM 805 C CA . LYS A 1 121 ? 29.499 31.589 91.984 1.00 11.47 633 LYS A CA 1
ATOM 806 C C . LYS A 1 121 ? 30.969 31.607 91.598 1.00 11.25 633 LYS A C 1
ATOM 807 O O . LYS A 1 121 ? 31.781 31.109 92.323 1.00 14.89 633 LYS A O 1
ATOM 813 N N . ILE A 1 122 ? 31.308 32.176 90.468 1.00 9.58 634 ILE A N 1
ATOM 814 C CA . ILE A 1 122 ? 32.729 32.234 90.076 1.00 9.70 634 ILE A CA 1
ATOM 815 C C . ILE A 1 122 ? 33.426 33.381 90.792 1.00 10.51 634 ILE A C 1
ATOM 816 O O . ILE A 1 122 ? 34.655 33.401 90.905 1.00 10.48 634 ILE A O 1
ATOM 822 N N . GLN A 1 123 ? 32.698 34.387 91.320 1.00 10.63 635 GLN A N 1
ATOM 823 C CA . GLN A 1 123 ? 33.327 35.582 91.922 1.00 12.04 635 GLN A CA 1
ATOM 824 C C . GLN A 1 123 ? 34.296 35.209 92.995 1.00 13.22 635 GLN A C 1
ATOM 825 O O . GLN A 1 123 ? 35.367 35.821 93.065 1.00 13.21 635 GLN A O 1
ATOM 831 N N . ASN A 1 124 ? 33.911 34.229 93.793 1.00 13.20 636 ASN A N 1
ATOM 832 C CA . ASN A 1 124 ? 34.783 33.828 94.914 1.00 15.85 636 ASN A CA 1
ATOM 833 C C . ASN A 1 124 ? 36.026 33.102 94.535 1.00 15.86 636 ASN A C 1
ATOM 834 O O . ASN A 1 124 ? 36.900 32.956 95.393 1.00 17.48 636 ASN A O 1
ATOM 839 N N . LYS A 1 125 ? 36.135 32.651 93.299 1.00 14.98 637 LYS A N 1
ATOM 840 C CA . LYS A 1 125 ? 37.273 31.888 92.825 1.00 15.80 637 LYS A CA 1
ATOM 841 C C . LYS A 1 125 ? 38.323 32.805 92.180 1.00 14.93 637 LYS A C 1
ATOM 842 O O . LYS A 1 125 ? 39.415 32.349 91.829 1.00 17.84 637 LYS A O 1
ATOM 848 N N . LEU A 1 126 ? 38.014 34.094 92.018 1.00 12.45 638 LEU A N 1
ATOM 849 C CA . LEU A 1 126 ? 38.832 35.051 91.292 1.00 12.67 638 LEU A CA 1
ATOM 850 C C . LEU A 1 126 ? 39.162 36.243 92.146 1.00 13.17 638 LEU A C 1
ATOM 851 O O . LEU A 1 126 ? 38.488 36.551 93.124 1.00 13.94 638 LEU A O 1
ATOM 856 N N . THR A 1 127 ? 40.220 36.931 91.772 1.00 12.41 639 THR A N 1
ATOM 857 C CA . THR A 1 127 ? 40.567 38.167 92.467 1.00 13.08 639 THR A CA 1
ATOM 858 C C . THR A 1 127 ? 39.815 39.396 91.970 1.00 13.31 639 THR A C 1
ATOM 859 O O . THR A 1 127 ? 39.283 39.408 90.855 1.00 10.50 639 THR A O 1
ATOM 863 N N . ASP A 1 128 ? 39.734 40.459 92.755 1.00 13.73 640 ASP A N 1
ATOM 864 C CA . ASP A 1 128 ? 39.022 41.651 92.298 1.00 13.65 640 ASP A CA 1
ATOM 865 C C . ASP A 1 128 ? 39.629 42.242 91.038 1.00 12.47 640 ASP A C 1
ATOM 866 O O . ASP A 1 128 ? 38.932 42.744 90.183 1.00 10.73 640 ASP A O 1
ATOM 871 N N . LEU A 1 129 ? 40.950 42.181 90.912 1.00 11.48 641 LEU A N 1
ATOM 872 C CA . LEU A 1 129 ? 41.657 42.597 89.801 1.00 11.10 641 LEU A CA 1
ATOM 873 C C . LEU A 1 129 ? 41.335 41.751 88.538 1.00 11.17 641 LEU A C 1
ATOM 874 O O . LEU A 1 129 ? 41.225 42.271 87.476 1.00 9.95 641 LEU A O 1
ATOM 879 N N . GLU A 1 130 ? 41.196 40.451 88.709 1.00 9.85 642 GLU A N 1
ATOM 880 C CA . GLU A 1 130 ? 40.820 39.591 87.594 1.00 9.15 642 GLU A CA 1
ATOM 881 C C . GLU A 1 130 ? 39.386 39.923 87.140 1.00 8.03 642 GLU A C 1
ATOM 882 O O . GLU A 1 130 ? 39.069 39.969 85.938 1.00 9.36 642 GLU A O 1
ATOM 888 N N . ILE A 1 131 ? 38.483 40.172 88.110 1.00 8.12 643 ILE A N 1
ATOM 889 C CA . ILE A 1 131 ? 37.088 40.480 87.779 1.00 8.60 643 ILE A CA 1
ATOM 890 C C . ILE A 1 131 ? 36.983 41.797 87.024 1.00 7.95 643 ILE A C 1
ATOM 891 O O . ILE A 1 131 ? 36.232 41.939 86.057 1.00 8.09 643 ILE A O 1
ATOM 896 N N . LEU A 1 132 ? 37.751 42.764 87.491 1.00 6.61 644 LEU A N 1
ATOM 897 C CA . LEU A 1 132 ? 37.815 44.053 86.862 1.00 6.82 644 LEU A CA 1
ATOM 898 C C . LEU A 1 132 ? 38.193 43.914 85.356 1.00 7.81 644 LEU A C 1
ATOM 899 O O . LEU A 1 132 ? 37.530 44.445 84.445 1.00 8.32 644 LEU A O 1
ATOM 904 N N . ALA A 1 133 ? 39.282 43.180 85.137 1.00 8.22 645 ALA A N 1
ATOM 905 C CA . ALA A 1 133 ? 39.722 42.927 83.756 1.00 7.64 645 ALA A CA 1
ATOM 906 C C . ALA A 1 133 ? 38.700 42.191 82.902 1.00 8.21 645 ALA A C 1
ATOM 907 O O . ALA A 1 133 ? 38.484 42.554 81.735 1.00 8.34 645 ALA A O 1
ATOM 909 N N . LEU A 1 134 ? 38.083 41.164 83.496 1.00 7.34 646 LEU A N 1
ATOM 910 C CA . LEU A 1 134 ? 37.088 40.400 82.765 1.00 8.22 646 LEU A CA 1
ATOM 911 C C . LEU A 1 134 ? 35.868 41.218 82.354 1.00 6.80 646 LEU A C 1
ATOM 912 O O . LEU A 1 134 ? 35.374 41.055 81.234 1.00 7.16 646 LEU A O 1
ATOM 917 N N . LEU A 1 135 ? 35.373 42.077 83.227 1.00 6.22 647 LEU A N 1
ATOM 918 C CA . LEU A 1 135 ? 34.192 42.859 82.908 1.00 6.89 647 LEU A CA 1
ATOM 919 C C . LEU A 1 135 ? 34.516 43.870 81.790 1.00 7.24 647 LEU A C 1
ATOM 920 O O . LEU A 1 135 ? 33.762 44.025 80.831 1.00 6.99 647 LEU A O 1
ATOM 925 N N . ILE A 1 136 ? 35.656 44.564 81.913 1.00 6.81 648 ILE A N 1
ATOM 926 C CA . ILE A 1 136 ? 36.057 45.547 80.878 1.00 6.82 648 ILE A CA 1
ATOM 927 C C . ILE A 1 136 ? 36.281 44.793 79.570 1.00 7.07 648 ILE A C 1
ATOM 928 O O . ILE A 1 136 ? 35.847 45.272 78.514 1.00 8.21 648 ILE A O 1
ATOM 933 N N . ALA A 1 137 ? 36.935 43.632 79.637 1.00 6.81 649 ALA A N 1
ATOM 934 C CA . ALA A 1 137 ? 37.206 42.851 78.414 1.00 7.18 649 ALA A CA 1
ATOM 935 C C . ALA A 1 137 ? 35.904 42.431 77.757 1.00 6.56 649 ALA A C 1
ATOM 936 O O . ALA A 1 137 ? 35.748 42.542 76.533 1.00 7.52 649 ALA A O 1
ATOM 938 N N . ALA A 1 138 ? 34.940 41.942 78.534 1.00 6.88 650 ALA A N 1
ATOM 939 C CA . ALA A 1 138 ? 33.658 41.536 77.980 1.00 7.11 650 ALA A CA 1
ATOM 940 C C . ALA A 1 138 ? 32.967 42.662 77.221 1.00 7.13 650 ALA A C 1
ATOM 941 O O . ALA A 1 138 ? 32.477 42.468 76.098 1.00 7.45 650 ALA A O 1
ATOM 943 N N . LEU A 1 139 ? 32.939 43.818 77.817 1.00 7.26 651 LEU A N 1
ATOM 944 C CA . LEU A 1 139 ? 32.280 44.962 77.202 1.00 6.40 651 LEU A CA 1
ATOM 945 C C . LEU A 1 139 ? 32.999 45.468 75.941 1.00 7.68 651 LEU A C 1
ATOM 946 O O . LEU A 1 139 ? 32.398 46.003 75.017 1.00 7.67 651 LEU A O 1
ATOM 951 N N . SER A 1 140 ? 34.315 45.285 75.916 1.00 6.99 652 SER A N 1
ATOM 952 C CA . SER A 1 140 ? 35.158 45.875 74.885 1.00 6.79 652 SER A CA 1
ATOM 953 C C . SER A 1 140 ? 35.585 44.869 73.788 1.00 6.57 652 SER A C 1
ATOM 954 O O . SER A 1 140 ? 36.226 45.271 72.835 1.00 7.12 652 SER A O 1
ATOM 957 N N . HIS A 1 141 ? 35.221 43.608 73.955 1.00 5.86 653 HIS A N 1
ATOM 958 C CA . HIS A 1 141 ? 35.921 42.592 73.210 1.00 6.57 653 HIS A CA 1
ATOM 959 C C . HIS A 1 141 ? 35.653 42.517 71.727 1.00 5.87 653 HIS A C 1
ATOM 960 O O . HIS A 1 141 ? 36.387 41.812 71.036 1.00 6.25 653 HIS A O 1
ATOM 967 N N . ASP A 1 142 ? 34.618 43.211 71.228 1.00 6.73 654 ASP A N 1
ATOM 968 C CA . ASP A 1 142 ? 34.312 43.230 69.799 1.00 6.16 654 ASP A CA 1
ATOM 969 C C . ASP A 1 142 ? 34.293 44.672 69.261 1.00 6.41 654 ASP A C 1
ATOM 970 O O . ASP A 1 142 ? 33.703 44.959 68.220 1.00 6.69 654 ASP A O 1
ATOM 975 N N . LEU A 1 143 ? 34.934 45.613 69.952 1.00 6.25 655 LEU A N 1
ATOM 976 C CA . LEU A 1 143 ? 34.847 47.024 69.596 1.00 5.66 655 LEU A CA 1
ATOM 977 C C . LEU A 1 143 ? 35.193 47.296 68.130 1.00 6.19 655 LEU A C 1
ATOM 978 O O . LEU A 1 143 ? 36.200 46.785 67.593 1.00 7.51 655 LEU A O 1
ATOM 983 N N . ASP A 1 144 ? 34.341 48.116 67.497 1.00 6.91 656 ASP A N 1
ATOM 984 C CA . ASP A 1 144 ? 34.538 48.504 66.113 1.00 7.17 656 ASP A CA 1
ATOM 985 C C . ASP A 1 144 ? 34.543 47.309 65.154 1.00 5.76 656 ASP A C 1
ATOM 986 O O . ASP A 1 144 ? 35.187 47.350 64.123 1.00 8.55 656 ASP A O 1
ATOM 991 N N . HIS A 1 145 ? 33.827 46.216 65.469 1.00 5.94 657 HIS A N 1
ATOM 992 C CA . HIS A 1 145 ? 33.766 45.027 64.592 1.00 7.83 657 HIS A CA 1
ATOM 993 C C . HIS A 1 145 ? 33.149 45.486 63.272 1.00 7.03 657 HIS A C 1
ATOM 994 O O . HIS A 1 145 ? 32.107 46.103 63.259 1.00 6.99 657 HIS A O 1
ATOM 1001 N N . PRO A 1 146 ? 33.802 45.196 62.147 1.00 6.31 658 PRO A N 1
ATOM 1002 C CA . PRO A 1 146 ? 33.283 45.535 60.825 1.00 6.91 658 PRO A CA 1
ATOM 1003 C C . PRO A 1 146 ? 32.232 44.625 60.256 1.00 7.63 658 PRO A C 1
ATOM 1004 O O . PRO A 1 146 ? 31.689 44.934 59.190 1.00 9.77 658 PRO A O 1
ATOM 1008 N N . GLY A 1 147 ? 31.923 43.519 60.921 1.00 7.38 659 GLY A N 1
ATOM 1009 C CA . GLY A 1 147 ? 30.899 42.611 60.406 1.00 8.11 659 GLY A CA 1
ATOM 1010 C C . GLY A 1 147 ? 31.391 41.573 59.380 1.00 7.97 659 GLY A C 1
ATOM 1011 O O . GLY A 1 147 ? 30.578 40.961 58.682 1.00 9.22 659 GLY A O 1
ATOM 1012 N N . VAL A 1 148 ? 32.703 41.407 59.328 1.00 8.26 660 VAL A N 1
ATOM 1013 C CA . VAL A 1 148 ? 33.353 40.382 58.535 1.00 7.91 660 VAL A CA 1
ATOM 1014 C C . VAL A 1 148 ? 34.370 39.633 59.376 1.00 7.36 660 VAL A C 1
ATOM 1015 O O . VAL A 1 148 ? 34.871 40.200 60.377 1.00 9.96 660 VAL A O 1
ATOM 1019 N N . SER A 1 149 ? 34.675 38.389 59.011 1.00 7.37 661 SER A N 1
ATOM 1020 C CA . SER A 1 149 ? 35.556 37.510 59.753 1.00 7.50 661 SER A CA 1
ATOM 1021 C C . SER A 1 149 ? 37.027 37.816 59.540 1.00 7.43 661 SER A C 1
ATOM 1022 O O . SER A 1 149 ? 37.453 38.509 58.619 1.00 6.46 661 SER A O 1
ATOM 1025 N N . ASN A 1 150 ? 37.861 37.282 60.411 1.00 7.28 662 ASN A N 1
ATOM 1026 C CA . ASN A 1 150 ? 39.294 37.353 60.217 1.00 6.76 662 ASN A CA 1
ATOM 1027 C C . ASN A 1 150 ? 39.717 36.812 58.850 1.00 6.05 662 ASN A C 1
ATOM 1028 O O . ASN A 1 150 ? 40.594 37.356 58.194 1.00 7.37 662 ASN A O 1
ATOM 1033 N N . GLN A 1 151 ? 39.087 35.723 58.407 1.00 6.83 663 GLN A N 1
ATOM 1034 C CA . GLN A 1 151 ? 39.457 35.098 57.148 1.00 6.55 663 GLN A CA 1
ATOM 1035 C C . GLN A 1 151 ? 39.144 36.073 55.973 1.00 5.61 663 GLN A C 1
ATOM 1036 O O . GLN A 1 151 ? 39.914 36.117 55.031 1.00 6.17 663 GLN A O 1
ATOM 1042 N N . PHE A 1 152 ? 38.049 36.809 56.078 1.00 5.42 664 PHE A N 1
ATOM 1043 C CA . PHE A 1 152 ? 37.715 37.823 55.065 1.00 5.50 664 PHE A CA 1
ATOM 1044 C C . PHE A 1 152 ? 38.765 38.917 55.101 1.00 5.08 664 PHE A C 1
ATOM 1045 O O . PHE A 1 152 ? 39.245 39.381 54.020 1.00 5.39 664 PHE A O 1
ATOM 1053 N N . LEU A 1 153 ? 39.163 39.369 56.284 1.00 5.11 665 LEU A N 1
ATOM 1054 C CA . LEU A 1 153 ? 40.181 40.423 56.390 1.00 5.84 665 LEU A CA 1
ATOM 1055 C C . LEU A 1 153 ? 41.531 39.971 55.810 1.00 6.19 665 LEU A C 1
ATOM 1056 O O . LEU A 1 153 ? 42.243 40.764 55.181 1.00 6.81 665 LEU A O 1
ATOM 1061 N N . ILE A 1 154 ? 41.887 38.713 56.008 1.00 5.34 666 ILE A N 1
ATOM 1062 C CA . ILE A 1 154 ? 43.129 38.151 55.442 1.00 6.34 666 ILE A CA 1
ATOM 1063 C C . ILE A 1 154 ? 42.982 38.125 53.890 1.00 5.99 666 ILE A C 1
ATOM 1064 O O . ILE A 1 154 ? 43.887 38.561 53.143 1.00 5.44 666 ILE A O 1
ATOM 1069 N N . ASN A 1 155 ? 41.831 37.615 53.404 1.00 5.82 667 ASN A N 1
ATOM 1070 C CA . ASN A 1 155 ? 41.621 37.366 51.975 1.00 6.29 667 ASN A CA 1
ATOM 1071 C C . ASN A 1 155 ? 41.575 38.627 51.135 1.00 5.63 667 ASN A C 1
ATOM 1072 O O . ASN A 1 155 ? 41.901 38.586 49.956 1.00 5.88 667 ASN A O 1
ATOM 1081 N N . THR A 1 156 ? 41.161 39.732 51.763 1.00 5.26 668 THR A N 1
ATOM 1082 C CA . THR A 1 156 ? 41.081 41.013 51.110 1.00 5.47 668 THR A CA 1
ATOM 1083 C C . THR A 1 156 ? 42.326 41.888 51.337 1.00 5.20 668 THR A C 1
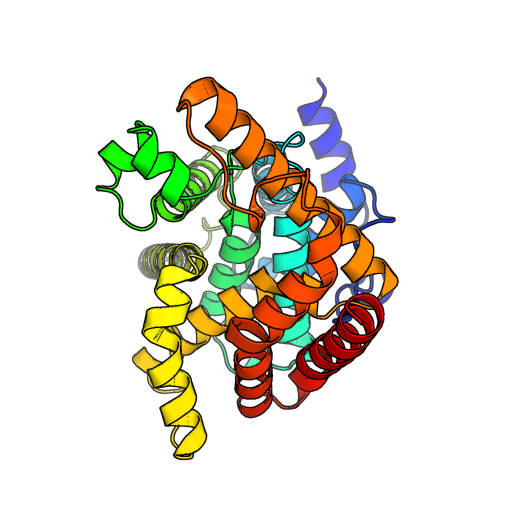ATOM 1084 O O . THR A 1 156 ? 42.357 43.044 50.942 1.00 7.67 668 THR A O 1
ATOM 1088 N N . ASN A 1 157 ? 43.338 41.349 51.960 1.00 5.95 669 ASN A N 1
ATOM 1089 C CA . ASN A 1 157 ? 44.571 42.086 52.224 1.00 6.12 669 ASN A CA 1
ATOM 1090 C C . ASN A 1 157 ? 44.265 43.387 53.012 1.00 7.01 669 ASN A C 1
ATOM 1091 O O . ASN A 1 157 ? 44.812 44.445 52.697 1.00 7.51 669 ASN A O 1
ATOM 1096 N N . SER A 1 158 ? 43.409 43.277 53.994 1.00 6.73 670 SER A N 1
ATOM 1097 C CA . SER A 1 158 ? 43.038 44.440 54.770 1.00 8.01 670 SER A CA 1
ATOM 1098 C C . SER A 1 158 ? 44.264 45.030 55.462 1.00 7.98 670 SER A C 1
ATOM 1099 O O . SER A 1 158 ? 45.215 44.331 55.811 1.00 7.23 670 SER A O 1
ATOM 1103 N N . GLU A 1 159 ? 44.210 46.335 55.651 1.00 8.17 671 GLU A N 1
ATOM 1104 C CA . GLU A 1 159 ? 45.278 47.029 56.370 1.00 8.07 671 GLU A CA 1
ATOM 1105 C C . GLU A 1 159 ? 45.396 46.474 57.773 1.00 8.20 671 GLU A C 1
ATOM 1106 O O . GLU A 1 159 ? 46.507 46.370 58.340 1.00 8.35 671 GLU A O 1
ATOM 1112 N N . LEU A 1 160 ? 44.263 46.090 58.410 1.00 8.55 672 LEU A N 1
ATOM 1113 C CA . LEU A 1 160 ? 44.376 45.476 59.708 1.00 9.38 672 LEU A CA 1
ATOM 1114 C C . LEU A 1 160 ? 45.165 44.173 59.723 1.00 8.43 672 LEU A C 1
ATOM 1115 O O . LEU A 1 160 ? 45.972 43.873 60.613 1.00 8.66 672 LEU A O 1
ATOM 1120 N N . ALA A 1 161 ? 44.913 43.356 58.686 1.00 6.96 673 ALA A N 1
ATOM 1121 C CA . ALA A 1 161 ? 45.608 42.085 58.612 1.00 6.89 673 ALA A CA 1
ATOM 1122 C C . ALA A 1 161 ? 47.102 42.287 58.317 1.00 6.46 673 ALA A C 1
ATOM 1123 O O . ALA A 1 161 ? 47.944 41.514 58.780 1.00 8.16 673 ALA A O 1
ATOM 1125 N N . LEU A 1 162 ? 47.429 43.312 57.551 1.00 6.33 674 LEU A N 1
ATOM 1126 C CA . LEU A 1 162 ? 48.821 43.660 57.342 1.00 7.25 674 LEU A CA 1
ATOM 1127 C C . LEU A 1 162 ? 49.503 44.080 58.643 1.00 6.84 674 LEU A C 1
ATOM 1128 O O . LEU A 1 162 ? 50.597 43.611 58.948 1.00 8.56 674 LEU A O 1
ATOM 1133 N N . MET A 1 163 ? 48.843 44.959 59.415 1.00 6.60 675 MET A N 1
ATOM 1134 C CA . MET A 1 163 ? 49.400 45.453 60.698 1.00 8.19 675 MET A CA 1
ATOM 1135 C C . MET A 1 163 ? 49.664 44.300 61.648 1.00 8.61 675 MET A C 1
ATOM 1136 O O . MET A 1 163 ? 50.683 44.267 62.361 1.00 10.91 675 MET A O 1
ATOM 1141 N N . TYR A 1 164 ? 48.753 43.323 61.686 1.00 7.67 676 TYR A N 1
ATOM 1142 C CA . TYR A 1 164 ? 48.827 42.248 62.670 1.00 9.22 676 TYR A CA 1
ATOM 1143 C C . TYR A 1 164 ? 49.313 40.887 62.145 1.00 9.11 676 TYR A C 1
ATOM 1144 O O . TYR A 1 164 ? 49.191 39.823 62.812 1.00 11.10 676 TYR A O 1
ATOM 1153 N N . ASN A 1 165 A 49.863 40.880 60.961 1.00 9.20 676 ASN A N 1
ATOM 1154 C CA . ASN A 1 165 A 50.438 39.696 60.372 1.00 10.33 676 ASN A CA 1
ATOM 1155 C C . ASN A 1 165 A 49.491 38.495 60.289 1.00 10.00 676 ASN A C 1
ATOM 1156 O O . ASN A 1 165 A 49.880 37.360 60.515 1.00 10.32 676 ASN A O 1
ATOM 1161 N N . ASP A 1 166 ? 48.243 38.794 59.959 1.00 9.52 677 ASP A N 1
ATOM 1162 C CA . ASP A 1 166 ? 47.223 37.766 59.800 1.00 8.82 677 ASP A CA 1
ATOM 1163 C C . ASP A 1 166 ? 46.848 36.986 61.054 1.00 9.60 677 ASP A C 1
ATOM 1164 O O . ASP A 1 166 ? 46.132 36.008 60.952 1.00 9.94 677 ASP A O 1
ATOM 1169 N N . GLU A 1 167 ? 47.317 37.406 62.217 1.00 9.72 678 GLU A N 1
ATOM 1170 C CA . GLU A 1 167 ? 47.113 36.651 63.481 1.00 10.06 678 GLU A CA 1
ATOM 1171 C C . GLU A 1 167 ? 46.094 37.379 64.357 1.00 9.03 678 GLU A C 1
ATOM 1172 O O . GLU A 1 167 ? 46.291 38.522 64.725 1.00 9.70 678 GLU A O 1
ATOM 1178 N N . SER A 1 168 ? 44.979 36.707 64.701 1.00 8.06 679 SER A N 1
ATOM 1179 C CA . SER A 1 168 ? 43.896 37.262 65.493 1.00 8.10 679 SER A CA 1
ATOM 1180 C C . SER A 1 168 ? 43.630 38.723 65.138 1.00 6.68 679 SER A C 1
ATOM 1181 O O . SER A 1 168 ? 43.645 39.592 65.990 1.00 7.24 679 SER A O 1
ATOM 1184 N N . VAL A 1 169 ? 43.381 38.984 63.874 1.00 6.22 680 VAL A N 1
ATOM 1185 C CA . VAL A 1 169 ? 43.405 40.335 63.382 1.00 6.43 680 VAL A CA 1
ATOM 1186 C C . VAL A 1 169 ? 42.352 41.219 64.063 1.00 6.36 680 VAL A C 1
ATOM 1187 O O . VAL A 1 169 ? 42.659 42.291 64.576 1.00 6.05 680 VAL A O 1
ATOM 1191 N N . LEU A 1 170 ? 41.121 40.756 64.054 1.00 6.27 681 LEU A N 1
ATOM 1192 C CA . LEU A 1 170 ? 40.044 41.488 64.659 1.00 6.14 681 LEU A CA 1
ATOM 1193 C C . LEU A 1 170 ? 40.294 41.752 66.117 1.00 5.90 681 LEU A C 1
ATOM 1194 O O . LEU A 1 170 ? 40.087 42.856 66.628 1.00 6.72 681 LEU A O 1
ATOM 1199 N N . GLU A 1 171 ? 40.753 40.710 66.818 1.00 6.45 682 GLU A N 1
ATOM 1200 C CA . GLU A 1 171 ? 40.940 40.788 68.262 1.00 5.55 682 GLU A CA 1
ATOM 1201 C C . GLU A 1 171 ? 42.015 41.764 68.645 1.00 6.06 682 GLU A C 1
ATOM 1202 O O . GLU A 1 171 ? 41.870 42.493 69.662 1.00 6.54 682 GLU A O 1
ATOM 1208 N N . HIS A 1 172 ? 43.105 41.844 67.901 1.00 6.27 683 HIS A N 1
ATOM 1209 C CA . HIS A 1 172 ? 44.117 42.905 68.115 1.00 6.38 683 HIS A CA 1
ATOM 1210 C C . HIS A 1 172 ? 43.472 44.271 67.921 1.00 6.03 683 HIS A C 1
ATOM 1211 O O . HIS A 1 172 ? 43.698 45.203 68.700 1.00 7.11 683 HIS A O 1
ATOM 1218 N N . HIS A 1 173 ? 42.653 44.417 66.868 1.00 5.62 684 HIS A N 1
ATOM 1219 C CA . HIS A 1 173 ? 41.951 45.661 66.647 1.00 5.92 684 HIS A CA 1
ATOM 1220 C C . HIS A 1 173 ? 41.010 46.029 67.818 1.00 5.70 684 HIS A C 1
ATOM 1221 O O . HIS A 1 173 ? 40.985 47.159 68.282 1.00 6.05 684 HIS A O 1
ATOM 1228 N N . HIS A 1 174 ? 40.218 45.058 68.328 1.00 5.14 685 HIS A N 1
ATOM 1229 C CA . HIS A 1 174 ? 39.312 45.370 69.442 1.00 6.01 685 HIS A CA 1
ATOM 1230 C C . HIS A 1 174 ? 40.107 45.800 70.665 1.00 5.77 685 HIS A C 1
ATOM 1231 O O . HIS A 1 174 ? 39.684 46.703 71.377 1.00 6.24 685 HIS A O 1
ATOM 1238 N N . PHE A 1 175 ? 41.268 45.147 70.909 1.00 5.88 686 PHE A N 1
ATOM 1239 C CA . PHE A 1 175 ? 42.113 45.542 72.041 1.00 6.73 686 PHE A CA 1
ATOM 1240 C C . PHE A 1 175 ? 42.667 46.945 71.870 1.00 7.03 686 PHE A C 1
ATOM 1241 O O . PHE A 1 175 ? 42.713 47.750 72.805 1.00 7.48 686 PHE A O 1
ATOM 1249 N N . ASP A 1 176 ? 43.116 47.292 70.659 1.00 6.74 687 ASP A N 1
ATOM 1250 C CA . ASP A 1 176 ? 43.550 48.649 70.364 1.00 7.14 687 ASP A CA 1
ATOM 1251 C C . ASP A 1 176 ? 42.457 49.632 70.676 1.00 7.17 687 ASP A C 1
ATOM 1252 O O . ASP A 1 176 ? 42.711 50.685 71.309 1.00 7.61 687 ASP A O 1
ATOM 1257 N N . GLN A 1 177 ? 41.230 49.341 70.273 1.00 7.29 688 GLN A N 1
ATOM 1258 C CA . GLN A 1 177 ? 40.132 50.234 70.507 1.00 6.66 688 GLN A CA 1
ATOM 1259 C C . GLN A 1 177 ? 39.851 50.348 72.041 1.00 7.53 688 GLN A C 1
ATOM 1260 O O . GLN A 1 177 ? 39.512 51.436 72.518 1.00 8.51 688 GLN A O 1
ATOM 1266 N N . CYS A 1 178 ? 40.000 49.239 72.752 1.00 7.10 689 CYS A N 1
ATOM 1267 C CA . CYS A 1 178 ? 39.783 49.183 74.193 1.00 7.86 689 CYS A CA 1
ATOM 1268 C C . CYS A 1 178 ? 40.758 50.131 74.869 1.00 7.56 689 CYS A C 1
ATOM 1269 O O . CYS A 1 178 ? 40.385 50.902 75.733 1.00 9.26 689 CYS A O 1
ATOM 1272 N N . LEU A 1 179 ? 42.025 50.086 74.483 1.00 8.68 690 LEU A N 1
ATOM 1273 C CA . LEU A 1 179 ? 43.035 50.965 75.065 1.00 8.90 690 LEU A CA 1
ATOM 1274 C C . LEU A 1 179 ? 42.785 52.394 74.717 1.00 8.56 690 LEU A C 1
ATOM 1275 O O . LEU A 1 179 ? 42.981 53.313 75.580 1.00 10.12 690 LEU A O 1
ATOM 1280 N N . MET A 1 180 ? 42.358 52.649 73.490 1.00 8.79 691 MET A N 1
ATOM 1281 C CA . MET A 1 180 ? 42.091 54.049 73.037 1.00 10.19 691 MET A CA 1
ATOM 1282 C C . MET A 1 180 ? 41.010 54.674 73.948 1.00 9.77 691 MET A C 1
ATOM 1283 O O . MET A 1 180 ? 41.088 55.839 74.362 1.00 10.48 691 MET A O 1
ATOM 1291 N N . ILE A 1 181 ? 39.973 53.889 74.270 1.00 9.44 692 ILE A N 1
ATOM 1292 C CA . ILE A 1 181 ? 38.894 54.394 75.106 1.00 10.56 692 ILE A CA 1
ATOM 1293 C C . ILE A 1 181 ? 39.371 54.546 76.561 1.00 11.52 692 ILE A C 1
ATOM 1294 O O . ILE A 1 181 ? 39.103 55.577 77.213 1.00 13.51 692 ILE A O 1
ATOM 1299 N N . LEU A 1 182 ? 40.074 53.547 77.098 1.00 11.85 693 LEU A N 1
ATOM 1300 C CA . LEU A 1 182 ? 40.571 53.639 78.494 1.00 13.32 693 LEU A CA 1
ATOM 1301 C C . LEU A 1 182 ? 41.478 54.798 78.702 1.00 14.96 693 LEU A C 1
ATOM 1302 O O . LEU A 1 182 ? 41.576 55.268 79.896 1.00 14.82 693 LEU A O 1
ATOM 1307 N N . ASN A 1 183 ? 42.130 55.276 77.630 1.00 14.87 694 ASN A N 1
ATOM 1308 C CA . ASN A 1 183 ? 43.057 56.441 77.680 1.00 16.83 694 ASN A CA 1
ATOM 1309 C C . ASN A 1 183 ? 42.495 57.783 77.293 1.00 16.46 694 ASN A C 1
ATOM 1310 O O . ASN A 1 183 ? 43.209 58.805 77.439 1.00 17.93 694 ASN A O 1
ATOM 1315 N N . SER A 1 184 ? 41.266 57.836 76.814 1.00 16.45 695 SER A N 1
ATOM 1316 C CA . SER A 1 184 ? 40.674 59.085 76.378 1.00 15.72 695 SER A CA 1
ATOM 1317 C C . SER A 1 184 ? 40.371 59.935 77.617 1.00 15.04 695 SER A C 1
ATOM 1318 O O . SER A 1 184 ? 39.982 59.396 78.702 1.00 14.50 695 SER A O 1
ATOM 1321 N N . PRO A 1 185 ? 40.540 61.260 77.504 1.00 14.56 696 PRO A N 1
ATOM 1322 C CA . PRO A 1 185 ? 40.201 62.145 78.615 1.00 14.58 696 PRO A CA 1
ATOM 1323 C C . PRO A 1 185 ? 38.794 61.939 79.194 1.00 14.16 696 PRO A C 1
ATOM 1324 O O . PRO A 1 185 ? 37.804 61.919 78.447 1.00 15.99 696 PRO A O 1
ATOM 1328 N N . GLY A 1 186 ? 38.731 61.785 80.510 1.00 13.54 697 GLY A N 1
ATOM 1329 C CA . GLY A 1 186 ? 37.489 61.645 81.251 1.00 13.54 697 GLY A CA 1
ATOM 1330 C C . GLY A 1 186 ? 36.910 60.245 81.225 1.00 12.90 697 GLY A C 1
ATOM 1331 O O . GLY A 1 186 ? 35.797 60.050 81.680 1.00 14.63 697 GLY A O 1
ATOM 1332 N N . ASN A 1 187 ? 37.662 59.293 80.698 1.00 13.27 698 ASN A N 1
ATOM 1333 C CA . ASN A 1 187 ? 37.172 57.895 80.549 1.00 12.18 698 ASN A CA 1
ATOM 1334 C C . ASN A 1 187 ? 38.086 56.915 81.322 1.00 13.15 698 ASN A C 1
ATOM 1335 O O . ASN A 1 187 ? 37.924 55.707 81.241 1.00 14.00 698 ASN A O 1
ATOM 1340 N N . GLN A 1 188 ? 39.048 57.433 82.073 1.00 12.03 699 GLN A N 1
ATOM 1341 C CA . GLN A 1 188 ? 40.074 56.646 82.768 1.00 12.60 699 GLN A CA 1
ATOM 1342 C C . GLN A 1 188 ? 39.635 55.937 84.076 1.00 12.52 699 GLN A C 1
ATOM 1343 O O . GLN A 1 188 ? 39.964 56.319 85.177 1.00 13.83 699 GLN A O 1
ATOM 1349 N N . ILE A 1 189 ? 38.862 54.859 83.875 1.00 11.86 700 ILE A N 1
ATOM 1350 C CA . ILE A 1 189 ? 38.304 54.090 84.953 1.00 11.34 700 ILE A CA 1
ATOM 1351 C C . ILE A 1 189 ? 39.336 53.294 85.744 1.00 12.84 700 ILE A C 1
ATOM 1352 O O . ILE A 1 189 ? 39.009 52.803 86.820 1.00 14.12 700 ILE A O 1
ATOM 1357 N N . LEU A 1 190 ? 40.578 53.164 85.215 1.00 12.01 701 LEU A N 1
ATOM 1358 C CA . LEU A 1 190 ? 41.649 52.444 85.906 1.00 12.43 701 LEU A CA 1
ATOM 1359 C C . LEU A 1 190 ? 42.618 53.358 86.680 1.00 13.35 701 LEU A C 1
ATOM 1360 O O . LEU A 1 190 ? 43.615 52.913 87.248 1.00 13.47 701 LEU A O 1
ATOM 1365 N N . SER A 1 191 ? 42.318 54.633 86.702 1.00 13.95 702 SER A N 1
ATOM 1366 C CA . SER A 1 191 ? 43.191 55.618 87.357 1.00 15.21 702 SER A CA 1
ATOM 1367 C C . SER A 1 191 ? 43.488 55.370 88.856 1.00 15.81 702 SER A C 1
ATOM 1368 O O . SER A 1 191 ? 44.497 55.872 89.372 1.00 17.45 702 SER A O 1
ATOM 1371 N N . GLY A 1 192 ? 42.661 54.622 89.576 1.00 14.94 703 GLY A N 1
ATOM 1372 C CA . GLY A 1 192 ? 42.847 54.448 91.022 1.00 15.19 703 GLY A CA 1
ATOM 1373 C C . GLY A 1 192 ? 43.824 53.333 91.350 1.00 15.31 703 GLY A C 1
ATOM 1374 O O . GLY A 1 192 ? 44.190 53.124 92.487 1.00 15.83 703 GLY A O 1
ATOM 1375 N N . LEU A 1 193 ? 44.259 52.596 90.324 1.00 12.99 704 LEU A N 1
ATOM 1376 C CA . LEU A 1 193 ? 45.166 51.489 90.567 1.00 13.22 704 LEU A CA 1
ATOM 1377 C C . LEU A 1 193 ? 46.624 51.932 90.771 1.00 13.50 704 LEU A C 1
ATOM 1378 O O . LEU A 1 193 ? 47.001 52.995 90.320 1.00 14.61 704 LEU A O 1
ATOM 1383 N N . SER A 1 194 ? 47.403 51.082 91.450 1.00 11.85 705 SER A N 1
ATOM 1384 C CA . SER A 1 194 ? 48.865 51.166 91.477 1.00 11.56 7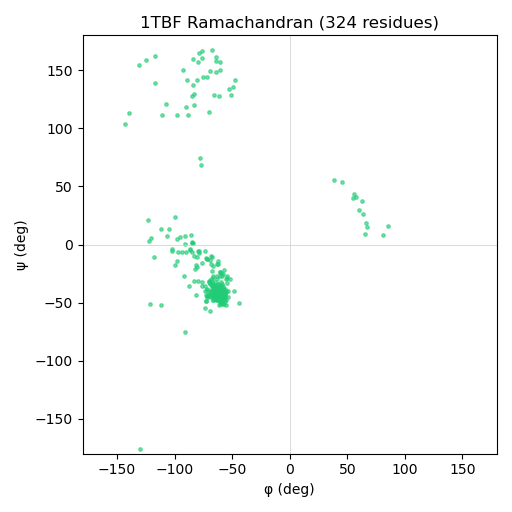05 SER A CA 1
ATOM 1385 C C . SER A 1 194 ? 49.370 51.017 90.041 1.00 12.13 705 SER A C 1
ATOM 1386 O O . SER A 1 194 ? 48.676 50.465 89.196 1.00 12.45 705 SER A O 1
ATOM 1389 N N . ILE A 1 195 ? 50.578 51.515 89.770 1.00 10.80 706 ILE A N 1
ATOM 1390 C CA . ILE A 1 195 ? 51.078 51.368 88.386 1.00 9.68 706 ILE A CA 1
ATOM 1391 C C . ILE A 1 195 ? 51.253 49.905 88.042 1.00 9.27 706 ILE A C 1
ATOM 1392 O O . ILE A 1 195 ? 50.918 49.493 86.950 1.00 6.60 706 ILE A O 1
ATOM 1397 N N . GLU A 1 196 ? 51.775 49.096 88.964 1.00 8.00 707 GLU A N 1
ATOM 1398 C CA . GLU A 1 196 ? 52.009 47.666 88.679 1.00 8.80 707 GLU A CA 1
ATOM 1399 C C . GLU A 1 196 ? 50.733 46.900 88.448 1.00 10.19 707 GLU A C 1
ATOM 1400 O O . GLU A 1 196 ? 50.699 45.962 87.565 1.00 8.12 707 GLU A O 1
ATOM 1406 N N . GLU A 1 197 ? 49.681 47.251 89.194 1.00 8.67 708 GLU A N 1
ATOM 1407 C CA . GLU A 1 197 ? 48.406 46.548 89.020 1.00 11.24 708 GLU A CA 1
ATOM 1408 C C . GLU A 1 197 ? 47.731 47.020 87.768 1.00 8.31 708 GLU A C 1
ATOM 1409 O O . GLU A 1 197 ? 47.024 46.232 87.121 1.00 7.87 708 GLU A O 1
ATOM 1415 N N . TYR A 1 198 ? 47.901 48.280 87.380 1.00 7.58 709 TYR A N 1
ATOM 1416 C CA . TYR A 1 198 ? 47.344 48.832 86.126 1.00 9.29 709 TYR A CA 1
ATOM 1417 C C . TYR A 1 198 ? 47.967 48.054 85.005 1.00 7.64 709 TYR A C 1
ATOM 1418 O O . TYR A 1 198 ? 47.230 47.565 84.066 1.00 5.12 709 TYR A O 1
ATOM 1427 N N . LYS A 1 199 ? 49.263 47.881 84.997 1.00 4.70 710 LYS A N 1
ATOM 1428 C CA . LYS A 1 199 ? 49.902 47.121 83.911 1.00 5.78 710 LYS A CA 1
ATOM 1429 C C . LYS A 1 199 ? 49.425 45.699 83.897 1.00 7.16 710 LYS A C 1
ATOM 1430 O O . LYS A 1 199 ? 49.175 45.165 82.842 1.00 5.62 710 LYS A O 1
ATOM 1436 N N . THR A 1 200 ? 49.289 45.071 85.047 1.00 7.57 711 THR A N 1
ATOM 1437 C CA . THR A 1 200 ? 48.872 43.663 85.070 1.00 8.12 711 THR A CA 1
ATOM 1438 C C . THR A 1 200 ? 47.455 43.555 84.513 1.00 8.30 711 THR A C 1
ATOM 1439 O O . THR A 1 200 ? 47.175 42.641 83.792 1.00 9.03 711 THR A O 1
ATOM 1443 N N . THR A 1 201 ? 46.596 44.488 84.865 1.00 7.78 712 THR A N 1
ATOM 1444 C CA . THR A 1 201 ? 45.227 44.469 84.397 1.00 7.43 712 THR A CA 1
ATOM 1445 C C . THR A 1 201 ? 45.116 44.648 82.873 1.00 6.88 712 THR A C 1
ATOM 1446 O O . THR A 1 201 ? 44.318 43.955 82.212 1.00 6.40 712 THR A O 1
ATOM 1450 N N . LEU A 1 202 ? 45.885 45.548 82.277 1.00 5.24 713 LEU A N 1
ATOM 1451 C CA . LEU A 1 202 ? 45.857 45.695 80.794 1.00 4.76 713 LEU A CA 1
ATOM 1452 C C . LEU A 1 202 ? 46.314 44.407 80.164 1.00 5.87 713 LEU A C 1
ATOM 1453 O O . LEU A 1 202 ? 45.775 44.043 79.107 1.00 5.07 713 LEU A O 1
ATOM 1458 N N . LYS A 1 203 ? 47.285 43.700 80.760 1.00 5.30 714 LYS A N 1
ATOM 1459 C CA . LYS A 1 203 ? 47.722 42.439 80.195 1.00 8.19 714 LYS A CA 1
ATOM 1460 C C . LYS A 1 203 ? 46.619 41.381 80.264 1.00 7.20 714 LYS A C 1
ATOM 1461 O O . LYS A 1 203 ? 46.423 40.618 79.337 1.00 7.58 714 LYS A O 1
ATOM 1467 N N . ILE A 1 204 ? 45.894 41.340 81.380 1.00 6.98 715 ILE A N 1
ATOM 1468 C CA . ILE A 1 204 ? 44.784 40.360 81.482 1.00 7.25 715 ILE A CA 1
ATOM 1469 C C . ILE A 1 204 ? 43.690 40.721 80.447 1.00 6.62 715 ILE A C 1
ATOM 1470 O O . ILE A 1 204 ? 43.128 39.865 79.840 1.00 8.39 715 ILE A O 1
ATOM 1475 N N . ILE A 1 205 ? 43.427 42.016 80.283 1.00 5.57 716 ILE A N 1
ATOM 1476 C CA . ILE A 1 205 ? 42.415 42.462 79.290 1.00 6.09 716 ILE A CA 1
ATOM 1477 C C . ILE A 1 205 ? 42.859 41.998 77.894 1.00 6.34 716 ILE A C 1
ATOM 1478 O O . ILE A 1 205 ? 42.045 41.470 77.134 1.00 6.15 716 ILE A O 1
ATOM 1483 N N . LYS A 1 206 ? 44.148 42.189 77.550 1.00 6.04 717 LYS A N 1
ATOM 1484 C CA . LYS A 1 206 ? 44.586 41.756 76.214 1.00 5.92 717 LYS A CA 1
ATOM 1485 C C . LYS A 1 206 ? 44.382 40.244 76.062 1.00 5.67 717 LYS A C 1
ATOM 1486 O O . LYS A 1 206 ? 43.876 39.778 75.044 1.00 6.28 717 LYS A O 1
ATOM 1492 N N . GLN A 1 207 ? 44.772 39.469 77.055 1.00 6.03 718 GLN A N 1
ATOM 1493 C CA . GLN A 1 207 ? 44.625 38.001 76.986 1.00 7.06 718 GLN A CA 1
ATOM 1494 C C . GLN A 1 207 ? 43.136 37.611 76.840 1.00 6.72 718 GLN A C 1
ATOM 1495 O O . GLN A 1 207 ? 42.805 36.701 76.098 1.00 7.71 718 GLN A O 1
ATOM 1501 N N . ALA A 1 208 ? 42.272 38.322 77.560 1.00 7.09 719 ALA A N 1
ATOM 1502 C CA . ALA A 1 208 ? 40.862 38.008 77.534 1.00 7.09 719 ALA A CA 1
ATOM 1503 C C . ALA A 1 208 ? 40.233 38.324 76.196 1.00 7.14 719 ALA A C 1
ATOM 1504 O O . ALA A 1 208 ? 39.398 37.563 75.684 1.00 8.34 719 ALA A O 1
ATOM 1506 N N . ILE A 1 209 ? 40.636 39.458 75.622 1.00 6.87 720 ILE A N 1
ATOM 1507 C CA . ILE A 1 209 ? 40.067 39.814 74.317 1.00 6.30 720 ILE A CA 1
ATOM 1508 C C . ILE A 1 209 ? 40.613 38.860 73.241 1.00 7.13 720 ILE A C 1
ATOM 1509 O O . ILE A 1 209 ? 39.863 38.332 72.385 1.00 7.07 720 ILE A O 1
ATOM 1514 N N . LEU A 1 210 ? 41.920 38.601 73.238 1.00 6.06 721 LEU A N 1
ATOM 1515 C CA . LEU A 1 210 ? 42.471 37.642 72.243 1.00 7.45 721 LEU A CA 1
ATOM 1516 C C . LEU A 1 210 ? 41.816 36.278 72.392 1.00 6.63 721 LEU A C 1
ATOM 1517 O O . LEU A 1 210 ? 41.617 35.583 71.382 1.00 7.33 721 LEU A O 1
ATOM 1522 N N . ALA A 1 211 ? 41.459 35.865 73.643 1.00 7.49 722 ALA A N 1
ATOM 1523 C CA . ALA A 1 211 ? 40.874 34.580 73.833 1.00 7.22 722 ALA A CA 1
ATOM 1524 C C . ALA A 1 211 ? 39.582 34.390 73.100 1.00 7.39 722 ALA A C 1
ATOM 1525 O O . ALA A 1 211 ? 39.184 33.252 72.808 1.00 8.50 722 ALA A O 1
ATOM 1527 N N . THR A 1 212 ? 38.893 35.483 72.789 1.00 7.29 723 THR A N 1
ATOM 1528 C CA . THR A 1 212 ? 37.617 35.413 72.049 1.00 7.36 723 THR A CA 1
ATOM 1529 C C . THR A 1 212 ? 37.773 35.084 70.575 1.00 7.74 723 THR A C 1
ATOM 1530 O O . THR A 1 212 ? 36.792 34.898 69.871 1.00 8.31 723 THR A O 1
ATOM 1534 N N . ASP A 1 213 ? 39.011 35.002 70.073 1.00 7.54 724 ASP A N 1
ATOM 1535 C CA . ASP A 1 213 ? 39.243 34.425 68.749 1.00 7.78 724 ASP A CA 1
ATOM 1536 C C . ASP A 1 213 ? 38.981 32.921 68.835 1.00 7.70 724 ASP A C 1
ATOM 1537 O O . ASP A 1 213 ? 39.733 32.237 69.524 1.00 8.26 724 ASP A O 1
ATOM 1542 N N . LEU A 1 214 ? 37.936 32.400 68.155 1.00 8.00 725 LEU A N 1
ATOM 1543 C CA . LEU A 1 214 ? 37.640 30.971 68.281 1.00 9.23 725 LEU A CA 1
ATOM 1544 C C . LEU A 1 214 ? 38.776 30.084 67.824 1.00 10.11 725 LEU A C 1
ATOM 1545 O O . LEU A 1 214 ? 38.872 28.944 68.253 1.00 9.91 725 LEU A O 1
ATOM 1550 N N . ALA A 1 215 ? 39.657 30.585 66.949 1.00 9.89 726 ALA A N 1
ATOM 1551 C CA . ALA A 1 215 ? 40.820 29.810 66.593 1.00 11.56 726 ALA A CA 1
ATOM 1552 C C . ALA A 1 215 ? 41.682 29.501 67.809 1.00 11.43 726 ALA A C 1
ATOM 1553 O O . ALA A 1 215 ? 42.239 28.383 67.958 1.00 13.18 726 ALA A O 1
ATOM 1555 N N . LEU A 1 216 ? 41.822 30.451 68.700 1.00 9.69 727 LEU A N 1
ATOM 1556 C CA . LEU A 1 216 ? 42.608 30.254 69.920 1.00 9.47 727 LEU A CA 1
ATOM 1557 C C . LEU A 1 216 ? 41.830 29.343 70.923 1.00 9.70 727 LEU A C 1
ATOM 1558 O O . LEU A 1 216 ? 42.457 28.534 71.628 1.00 12.06 727 LEU A O 1
ATOM 1563 N N . TYR A 1 217 ? 40.522 29.468 70.985 1.00 8.35 728 TYR A N 1
ATOM 1564 C CA . TYR A 1 217 ? 39.673 28.581 71.809 1.00 8.12 728 TYR A CA 1
ATOM 1565 C C . TYR A 1 217 ? 39.924 27.126 71.373 1.00 7.74 728 TYR A C 1
ATOM 1566 O O . TYR A 1 217 ? 40.209 26.227 72.193 1.00 8.33 728 TYR A O 1
ATOM 1575 N N . ILE A 1 218 ? 39.841 26.861 70.079 1.00 8.71 729 ILE A N 1
ATOM 1576 C CA . ILE A 1 218 ? 40.041 25.486 69.604 1.00 9.49 729 ILE A CA 1
ATOM 1577 C C . ILE A 1 218 ? 41.433 24.922 69.892 1.00 10.28 729 ILE A C 1
ATOM 1578 O O . ILE A 1 218 ? 41.588 23.713 70.152 1.00 10.57 729 ILE A O 1
ATOM 1583 N N . LYS A 1 219 ? 42.438 25.782 69.850 1.00 10.48 730 LYS A N 1
ATOM 1584 C CA . LYS A 1 219 ? 43.804 25.372 70.158 1.00 10.99 730 LYS A CA 1
ATOM 1585 C C . LYS A 1 219 ? 44.019 25.026 71.602 1.00 10.26 730 LYS A C 1
ATOM 1586 O O . LYS A 1 219 ? 44.799 24.141 71.922 1.00 10.99 730 LYS A O 1
ATOM 1592 N N . ARG A 1 220 ? 43.338 25.714 72.484 1.00 7.92 731 ARG A N 1
ATOM 1593 C CA . ARG A 1 220 ? 43.561 25.579 73.926 1.00 8.77 731 ARG A CA 1
ATOM 1594 C C . ARG A 1 220 ? 42.587 24.711 74.690 1.00 7.29 731 ARG A C 1
ATOM 1595 O O . ARG A 1 220 ? 42.884 24.295 75.820 1.00 7.58 731 ARG A O 1
ATOM 1603 N N . ARG A 1 221 ? 41.422 24.427 74.092 1.00 7.05 732 ARG A N 1
ATOM 1604 C CA . ARG A 1 221 ? 40.404 23.729 74.852 1.00 7.78 732 ARG A CA 1
ATOM 1605 C C . ARG A 1 221 ? 40.793 22.318 75.321 1.00 7.47 732 ARG A C 1
ATOM 1606 O O . ARG A 1 221 ? 40.373 21.914 76.382 1.00 7.20 732 ARG A O 1
ATOM 1614 N N . GLY A 1 222 ? 41.568 21.611 74.542 1.00 6.73 733 GLY A N 1
ATOM 1615 C CA . GLY A 1 222 ? 41.909 20.246 74.838 1.00 6.84 733 GLY A CA 1
ATOM 1616 C C . GLY A 1 222 ? 42.632 20.132 76.169 1.00 6.70 733 GLY A C 1
ATOM 1617 O O . GLY A 1 222 ? 42.397 19.227 76.968 1.00 6.22 733 GLY A O 1
ATOM 1618 N N . GLU A 1 223 ? 43.554 21.076 76.445 1.00 5.84 734 GLU A N 1
ATOM 1619 C CA . GLU A 1 223 ? 44.276 21.095 77.700 1.00 5.57 734 GLU A CA 1
ATOM 1620 C C . GLU A 1 223 ? 43.305 21.262 78.891 1.00 4.58 734 GLU A C 1
ATOM 1621 O O . GLU A 1 223 ? 43.436 20.598 79.905 1.00 5.37 734 GLU A O 1
ATOM 1627 N N . PHE A 1 224 ? 42.348 22.154 78.737 1.00 4.75 735 PHE A N 1
ATOM 1628 C CA . PHE A 1 224 ? 41.297 22.403 79.763 1.00 4.81 735 PHE A CA 1
ATOM 1629 C C . PHE A 1 224 ? 40.476 21.129 80.021 1.00 4.65 735 PHE A C 1
ATOM 1630 O O . PHE A 1 224 ? 40.292 20.727 81.172 1.00 5.88 735 PHE A O 1
ATOM 1638 N N . PHE A 1 225 ? 40.009 20.522 78.918 1.00 5.12 736 PHE A N 1
ATOM 1639 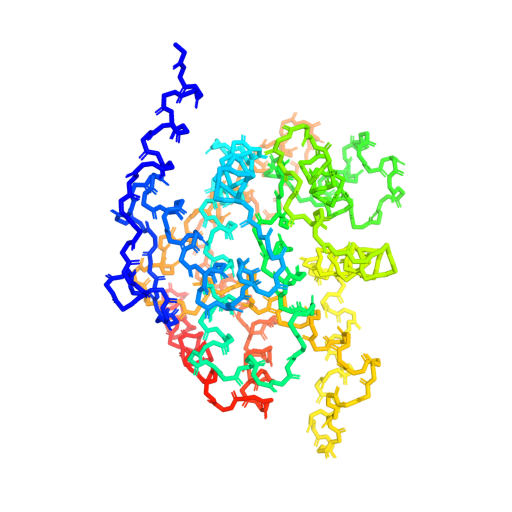C CA . PHE A 1 225 ? 39.183 19.318 79.062 1.00 5.62 736 PHE A CA 1
ATOM 1640 C C . PHE A 1 225 ? 39.963 18.202 79.709 1.00 5.26 736 PHE A C 1
ATOM 1641 O O . PHE A 1 225 ? 39.422 17.453 80.527 1.00 5.86 736 PHE A O 1
ATOM 1649 N N . GLU A 1 226 ? 41.262 18.049 79.369 1.00 5.03 737 GLU A N 1
ATOM 1650 C CA . GLU A 1 226 ? 42.107 16.991 79.898 1.00 5.51 737 GLU A CA 1
ATOM 1651 C C . GLU A 1 226 ? 42.314 17.154 81.397 1.00 4.31 737 GLU A C 1
ATOM 1652 O O . GLU A 1 226 ? 42.294 16.204 82.162 1.00 4.54 737 GLU A O 1
ATOM 1658 N N . LEU A 1 227 ? 42.517 18.388 81.872 1.00 4.93 738 LEU A N 1
ATOM 1659 C CA . LEU A 1 227 ? 42.714 18.651 83.274 1.00 4.05 738 LEU A CA 1
ATOM 1660 C C . LEU A 1 227 ? 41.453 18.290 84.030 1.00 4.25 738 LEU A C 1
ATOM 1661 O O . LEU A 1 227 ? 41.537 17.693 85.095 1.00 5.12 738 LEU A O 1
ATOM 1666 N N . ILE A 1 228 ? 40.296 18.641 83.478 1.00 4.36 739 ILE A N 1
ATOM 1667 C CA . ILE A 1 228 ? 39.031 18.298 84.156 1.00 4.84 739 ILE A CA 1
ATOM 1668 C C . ILE A 1 228 ? 38.839 16.756 84.161 1.00 5.10 739 ILE A C 1
ATOM 1669 O O . ILE A 1 228 ? 38.483 16.178 85.169 1.00 6.17 739 ILE A O 1
ATOM 1674 N N . ARG A 1 229 ? 39.092 16.132 83.012 1.00 5.80 740 ARG A N 1
ATOM 1675 C CA . ARG A 1 229 ? 38.892 14.658 82.924 1.00 6.33 740 ARG A CA 1
ATOM 1676 C C . ARG A 1 229 ? 39.731 13.955 83.940 1.00 5.53 740 ARG A C 1
ATOM 1677 O O . ARG A 1 229 ? 39.338 12.937 84.575 1.00 6.98 740 ARG A O 1
ATOM 1685 N N . LYS A 1 230 ? 40.950 14.436 84.182 1.00 5.26 741 LYS A N 1
ATOM 1686 C CA . LYS A 1 230 ? 41.889 13.789 85.089 1.00 5.50 741 LYS A CA 1
ATOM 1687 C C . LYS A 1 230 ? 41.715 14.158 86.522 1.00 5.66 741 LYS A C 1
ATOM 1688 O O . LYS A 1 230 ? 42.464 13.695 87.388 1.00 6.03 741 LYS A O 1
ATOM 1694 N N . ASN A 1 231 ? 40.708 15.003 86.763 1.00 5.30 742 ASN A N 1
ATOM 1695 C CA . ASN A 1 231 ? 40.421 15.442 88.102 1.00 5.71 742 ASN A CA 1
ATOM 1696 C C . ASN A 1 231 ? 41.584 16.239 88.746 1.00 6.06 742 ASN A C 1
ATOM 1697 O O . ASN A 1 231 ? 41.891 16.160 89.921 1.00 8.13 742 ASN A O 1
ATOM 1702 N N . GLN A 1 232 ? 42.216 17.034 87.865 1.00 6.07 743 GLN A N 1
ATOM 1703 C CA . GLN A 1 232 ? 43.428 17.779 88.246 1.00 6.91 743 GLN A CA 1
ATOM 1704 C C . GLN A 1 232 ? 43.309 19.288 88.056 1.00 6.59 743 GLN A C 1
ATOM 1705 O O . GLN A 1 232 ? 44.274 19.990 88.290 1.00 8.66 743 GLN A O 1
ATOM 1711 N N . PHE A 1 233 ? 42.197 19.782 87.657 1.00 6.16 744 PHE A N 1
ATOM 1712 C CA . PHE A 1 233 ? 42.044 21.237 87.412 1.00 5.69 744 PHE A CA 1
ATOM 1713 C C . PHE A 1 233 ? 42.187 21.961 88.745 1.00 6.30 744 PHE A C 1
ATOM 1714 O O . PHE A 1 233 ? 41.544 21.621 89.715 1.00 8.35 744 PHE A O 1
ATOM 1722 N N . ASN A 1 234 ? 43.055 22.982 88.786 1.00 5.09 745 ASN A N 1
ATOM 1723 C CA . ASN A 1 234 ? 43.371 23.743 89.988 1.00 5.35 745 ASN A CA 1
ATOM 1724 C C . ASN A 1 234 ? 43.583 25.228 89.660 1.00 5.81 745 ASN A C 1
ATOM 1725 O O . ASN A 1 234 ? 44.617 25.590 89.139 1.00 6.94 745 ASN A O 1
ATOM 1730 N N . LEU A 1 235 ? 42.585 26.026 89.983 1.00 6.79 746 LEU A N 1
ATOM 1731 C CA . LEU A 1 235 ? 42.672 27.492 89.759 1.00 8.70 746 LEU A CA 1
ATOM 1732 C C . LEU A 1 235 ? 43.743 28.184 90.545 1.00 8.51 746 LEU A C 1
ATOM 1733 O O . LEU A 1 235 ? 44.107 29.343 90.197 1.00 10.89 746 LEU A O 1
ATOM 1738 N N . GLU A 1 236 ? 44.281 27.567 91.580 1.00 9.68 747 GLU A N 1
ATOM 1739 C CA . GLU A 1 236 ? 45.389 28.202 92.266 1.00 11.74 747 GLU A CA 1
ATOM 1740 C C . GLU A 1 236 ? 46.666 28.263 91.440 1.00 10.27 747 GLU A C 1
ATOM 1741 O O . GLU A 1 236 ? 47.587 29.032 91.739 1.00 13.75 747 GLU A O 1
ATOM 1747 N N . ASP A 1 237 ? 46.756 27.468 90.391 1.00 7.99 748 ASP A N 1
ATOM 1748 C CA . ASP A 1 237 ? 47.923 27.447 89.543 1.00 5.17 748 ASP A CA 1
ATOM 1749 C C . ASP A 1 237 ? 47.774 28.596 88.528 1.00 5.47 748 ASP A C 1
ATOM 1750 O O . ASP A 1 237 ? 46.808 28.622 87.749 1.00 4.46 748 ASP A O 1
ATOM 1755 N N . PRO A 1 238 ? 48.688 29.583 88.476 1.00 5.11 749 PRO A N 1
ATOM 1756 C CA . PRO A 1 238 ? 48.473 30.703 87.535 1.00 5.93 749 PRO A CA 1
ATOM 1757 C C . PRO A 1 238 ? 48.259 30.366 86.065 1.00 5.75 749 PRO A C 1
ATOM 1758 O O . PRO A 1 238 ? 47.420 31.013 85.397 1.00 6.78 749 PRO A O 1
ATOM 1762 N N . HIS A 1 239 ? 48.958 29.405 85.485 1.00 6.10 750 HIS A N 1
ATOM 1763 C CA . HIS A 1 239 ? 48.713 28.995 84.131 1.00 5.75 750 HIS A CA 1
ATOM 1764 C C . HIS A 1 239 ? 47.242 28.457 83.916 1.00 4.28 750 HIS A C 1
ATOM 1765 O O . HIS A 1 239 ? 46.584 28.798 82.936 1.00 5.33 750 HIS A O 1
ATOM 1772 N N . GLN A 1 240 ? 46.781 27.629 84.865 1.00 4.29 751 GLN A N 1
ATOM 1773 C CA . GLN A 1 240 ? 45.453 27.085 84.777 1.00 2.80 751 GLN A CA 1
ATOM 1774 C C . GLN A 1 240 ? 44.415 28.173 84.955 1.00 3.19 751 GLN A C 1
ATOM 1775 O O . GLN A 1 240 ? 43.363 28.128 84.335 1.00 4.43 751 GLN A O 1
ATOM 1781 N N . LYS A 1 241 ? 44.735 29.163 85.835 1.00 4.50 752 LYS A N 1
ATOM 1782 C CA . LYS A 1 241 ? 43.852 30.308 86.013 1.00 5.22 752 LYS A CA 1
ATOM 1783 C C . LYS A 1 241 ? 43.708 31.080 84.700 1.00 4.57 752 LYS A C 1
ATOM 1784 O O . LYS A 1 241 ? 42.593 31.430 84.277 1.00 5.33 752 LYS A O 1
ATOM 1790 N N . GLU A 1 242 ? 44.832 31.361 84.022 1.00 4.94 753 GLU A N 1
ATOM 1791 C CA . GLU A 1 242 ? 44.774 32.096 82.740 1.00 5.89 753 GLU A CA 1
ATOM 1792 C C . GLU A 1 242 ? 43.976 31.279 81.720 1.00 5.59 753 GLU A C 1
ATOM 1793 O O . GLU A 1 242 ? 43.162 31.816 80.960 1.00 5.83 753 GLU A O 1
ATOM 1799 N N . LEU A 1 243 ? 44.180 29.940 81.669 1.00 4.88 754 LEU A N 1
ATOM 1800 C CA . LEU A 1 243 ? 43.425 29.088 80.758 1.00 5.21 754 LEU A CA 1
ATOM 1801 C C . LEU A 1 243 ? 41.933 29.203 81.050 1.00 4.06 754 LEU A C 1
ATOM 1802 O O . LEU A 1 243 ? 41.106 29.347 80.153 1.00 5.78 754 LEU A O 1
ATOM 1807 N N . PHE A 1 244 ? 41.587 29.145 82.340 1.00 4.30 755 PHE A N 1
ATOM 1808 C CA . PHE A 1 244 ? 40.196 29.289 82.743 1.00 5.12 755 PHE A CA 1
ATOM 1809 C C . PHE A 1 244 ? 39.582 30.603 82.318 1.00 4.82 755 PHE A C 1
ATOM 1810 O O . PHE A 1 244 ? 38.460 30.648 81.829 1.00 5.73 755 PHE A O 1
ATOM 1818 N N . LEU A 1 245 ? 40.316 31.703 82.505 1.00 5.33 756 LEU A N 1
ATOM 1819 C CA . LEU A 1 245 ? 39.804 32.993 82.106 1.00 5.84 756 LEU A CA 1
ATOM 1820 C C . LEU A 1 245 ? 39.533 33.039 80.610 1.00 5.08 756 LEU A C 1
ATOM 1821 O O . LEU A 1 245 ? 38.556 33.638 80.166 1.00 6.84 756 LEU A O 1
ATOM 1826 N N . ALA A 1 246 ? 40.390 32.406 79.841 1.00 5.07 757 ALA A N 1
ATOM 1827 C CA . ALA A 1 246 ? 40.178 32.324 78.389 1.00 5.21 757 ALA A CA 1
ATOM 1828 C C . ALA A 1 246 ? 38.895 31.575 78.044 1.00 5.37 757 ALA A C 1
ATOM 1829 O O . ALA A 1 246 ? 38.090 31.974 77.244 1.00 6.78 757 ALA A O 1
ATOM 1831 N N . MET A 1 247 ? 38.708 30.432 78.706 1.00 6.42 758 MET A N 1
ATOM 1832 C CA . MET A 1 247 ? 37.538 29.577 78.503 1.00 6.64 758 MET A CA 1
ATOM 1833 C C . MET A 1 247 ? 36.247 30.298 78.916 1.00 6.13 758 MET A C 1
ATOM 1834 O O . MET A 1 247 ? 35.225 30.210 78.258 1.00 7.06 758 MET A O 1
ATOM 1839 N N . LEU A 1 248 ? 36.289 31.037 80.033 1.00 5.54 759 LEU A N 1
ATOM 1840 C CA . LEU A 1 248 ? 35.166 31.802 80.533 1.00 5.76 759 LEU A CA 1
ATOM 1841 C C . LEU A 1 248 ? 34.791 32.892 79.556 1.00 5.36 759 LE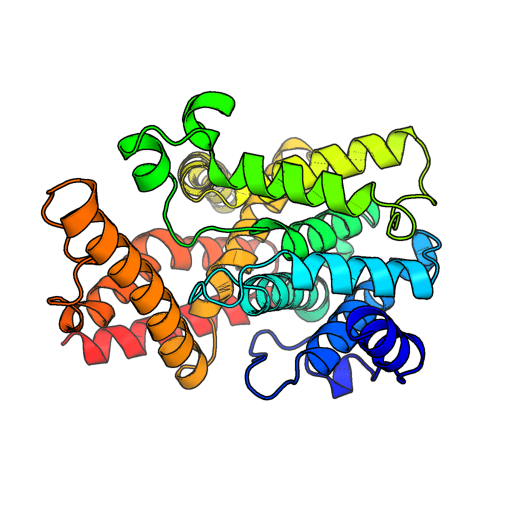U A C 1
ATOM 1842 O O . LEU A 1 248 ? 33.595 33.142 79.298 1.00 6.73 759 LEU A O 1
ATOM 1847 N N . MET A 1 249 ? 35.785 33.582 78.984 1.00 5.76 760 MET A N 1
ATOM 1848 C CA . MET A 1 249 ? 35.502 34.594 77.946 1.00 6.22 760 MET A CA 1
ATOM 1849 C C . MET A 1 249 ? 34.753 33.954 76.784 1.00 6.13 760 MET A C 1
ATOM 1850 O O . MET A 1 249 ? 33.729 34.508 76.319 1.00 6.86 760 MET A O 1
ATOM 1855 N N . THR A 1 250 ? 35.193 32.805 76.279 1.00 5.78 761 THR A N 1
ATOM 1856 C CA . THR A 1 250 ? 34.483 32.140 75.167 1.00 6.62 761 THR A CA 1
ATOM 1857 C C . THR A 1 250 ? 33.081 31.751 75.606 1.00 5.79 761 THR A C 1
ATOM 1858 O O . THR A 1 250 ? 32.116 31.936 74.875 1.00 6.74 761 THR A O 1
ATOM 1862 N N . ALA A 1 251 ? 32.922 31.200 76.796 1.00 6.44 762 ALA A N 1
ATOM 1863 C CA . ALA A 1 251 ? 31.604 30.807 77.285 1.00 6.47 762 ALA A CA 1
ATOM 1864 C C . ALA A 1 251 ? 30.606 31.984 77.296 1.00 6.42 762 ALA A C 1
ATOM 1865 O O . ALA A 1 251 ? 29.442 31.861 76.921 1.00 7.14 762 ALA A O 1
ATOM 1867 N N . CYS A 1 252 ? 31.089 33.143 77.733 1.00 5.87 763 CYS A N 1
ATOM 1868 C CA . CYS A 1 252 ? 30.252 34.364 77.768 1.00 6.70 763 CYS A CA 1
ATOM 1869 C C . CYS A 1 252 ? 29.998 34.855 76.345 1.00 6.33 763 CYS A C 1
ATOM 1870 O O . CYS A 1 252 ? 28.869 35.237 75.990 1.00 7.49 763 CYS A O 1
ATOM 1873 N N . ASP A 1 253 ? 31.016 34.860 75.497 1.00 5.95 764 ASP A N 1
ATOM 1874 C CA . ASP A 1 253 ? 30.920 35.323 74.097 1.00 6.36 764 ASP A CA 1
ATOM 1875 C C . ASP A 1 253 ? 29.892 34.531 73.325 1.00 6.72 764 ASP A C 1
ATOM 1876 O O . ASP A 1 253 ? 29.140 35.097 72.507 1.00 8.01 764 ASP A O 1
ATOM 1881 N N . LEU A 1 254 ? 29.789 33.211 73.536 1.00 6.86 765 LEU A N 1
ATOM 1882 C CA . LEU A 1 254 ? 28.904 32.341 72.804 1.00 6.46 765 LEU A CA 1
ATOM 1883 C C . LEU A 1 254 ? 27.525 32.157 73.429 1.00 6.44 765 LEU A C 1
ATOM 1884 O O . LEU A 1 254 ? 26.687 31.428 72.876 1.00 6.91 765 LEU A O 1
ATOM 1889 N N . SER A 1 255 ? 27.272 32.808 74.562 1.00 7.00 766 SER A N 1
ATOM 1890 C CA . SER A 1 255 ? 26.106 32.508 75.405 1.00 6.88 766 SER A CA 1
ATOM 1891 C C . SER A 1 255 ? 24.740 32.714 74.825 1.00 7.19 766 SER A C 1
ATOM 1892 O O . SER A 1 255 ? 23.777 32.221 75.395 1.00 6.59 766 SER A O 1
ATOM 1895 N N . ALA A 1 256 ? 24.616 33.422 73.707 1.00 6.19 767 ALA A N 1
ATOM 1896 C CA . ALA A 1 256 ? 23.328 33.451 73.057 1.00 5.46 767 ALA A CA 1
ATOM 1897 C C . ALA A 1 256 ? 22.821 32.068 72.764 1.00 6.05 767 ALA A C 1
ATOM 1898 O O . ALA A 1 256 ? 21.591 31.846 72.718 1.00 6.51 767 ALA A O 1
ATOM 1900 N N . ILE A 1 257 ? 23.721 31.105 72.549 1.00 6.24 768 ILE A N 1
ATOM 1901 C CA . ILE A 1 257 ? 23.333 29.716 72.207 1.00 6.20 768 ILE A CA 1
ATOM 1902 C C . ILE A 1 257 ? 22.674 28.997 73.350 1.00 6.23 768 ILE A C 1
ATOM 1903 O O . ILE A 1 257 ? 22.135 27.894 73.187 1.00 7.90 768 ILE A O 1
ATOM 1908 N N . THR A 1 258 ? 22.707 29.607 74.550 1.00 6.51 769 THR A N 1
ATOM 1909 C CA . THR A 1 258 ? 22.118 29.028 75.751 1.00 6.46 769 THR A CA 1
ATOM 1910 C C . THR A 1 258 ? 20.790 29.629 76.138 1.00 7.25 769 THR A C 1
ATOM 1911 O O . THR A 1 258 ? 20.165 29.153 77.073 1.00 8.63 769 THR A O 1
ATOM 1915 N N . LYS A 1 259 ? 20.372 30.656 75.443 1.00 6.93 770 LYS A N 1
ATOM 1916 C CA . LYS A 1 259 ? 19.216 31.415 75.866 1.00 6.40 770 LYS A CA 1
ATOM 1917 C C . LYS A 1 259 ? 17.873 30.734 75.600 1.00 7.61 770 LYS A C 1
ATOM 1918 O O . LYS A 1 259 ? 17.797 29.845 74.785 1.00 8.37 770 LYS A O 1
ATOM 1924 N N . PRO A 1 260 ? 16.800 31.164 76.293 1.00 7.03 771 PRO A N 1
ATOM 1925 C CA . PRO A 1 260 ? 15.456 30.627 76.001 1.00 7.42 771 PRO A CA 1
ATOM 1926 C C . PRO A 1 260 ? 15.223 30.659 74.477 1.00 7.97 771 PRO A C 1
ATOM 1927 O O . PRO A 1 260 ? 15.606 31.569 73.785 1.00 7.53 771 PRO A O 1
ATOM 1931 N N . TRP A 1 261 ? 14.579 29.628 73.994 1.00 8.23 772 TRP A N 1
ATOM 1932 C CA . TRP A 1 261 ? 14.363 29.421 72.570 1.00 7.08 772 TRP A CA 1
ATOM 1933 C C . TRP A 1 261 ? 13.937 30.643 71.775 1.00 8.13 772 TRP A C 1
ATOM 1934 O O . TRP A 1 261 ? 14.546 30.924 70.748 1.00 9.51 772 TRP A O 1
ATOM 1945 N N . PRO A 1 262 ? 12.934 31.407 72.166 1.00 8.00 773 PRO A N 1
ATOM 1946 C CA . PRO A 1 262 ? 12.571 32.593 71.368 1.00 9.35 773 PRO A CA 1
ATOM 1947 C C . PRO A 1 262 ? 13.718 33.591 71.207 1.00 9.22 773 PRO A C 1
ATOM 1948 O O . PRO A 1 262 ? 13.871 34.228 70.149 1.00 10.00 773 PRO A O 1
ATOM 1952 N N . ILE A 1 263 ? 14.538 33.734 72.253 1.00 8.12 774 ILE A N 1
ATOM 1953 C CA . ILE A 1 263 ? 15.672 34.648 72.218 1.00 8.17 774 ILE A CA 1
ATOM 1954 C C . ILE A 1 263 ? 16.761 34.052 71.299 1.00 7.03 774 ILE A C 1
ATOM 1955 O O . ILE A 1 263 ? 17.309 34.731 70.424 1.00 7.75 774 ILE A O 1
ATOM 1960 N N . GLN A 1 264 ? 17.108 32.768 71.469 1.00 7.25 775 GLN A N 1
ATOM 1961 C CA . GLN A 1 264 ? 18.096 32.124 70.615 1.00 8.34 775 GLN A CA 1
ATOM 1962 C C . GLN A 1 264 ? 17.712 32.180 69.145 1.00 7.00 775 GLN A C 1
ATOM 1963 O O . GLN A 1 264 ? 18.560 32.418 68.289 1.00 8.83 775 GLN A O 1
ATOM 1969 N N . GLN A 1 265 ? 16.444 31.965 68.842 1.00 8.28 776 GLN A N 1
ATOM 1970 C CA . GLN A 1 265 ? 15.997 31.966 67.416 1.00 8.37 776 GLN A CA 1
ATOM 1971 C C . GLN A 1 265 ? 16.269 33.371 66.837 1.00 8.44 776 GLN A C 1
ATOM 1972 O O . GLN A 1 265 ? 16.781 33.553 65.706 1.00 10.99 776 GLN A O 1
ATOM 1978 N N . ARG A 1 266 ? 15.937 34.397 67.597 1.00 8.46 777 ARG A N 1
ATOM 1979 C CA . ARG A 1 266 ? 16.126 35.802 67.115 1.00 9.37 777 ARG A CA 1
ATOM 1980 C C . ARG A 1 266 ? 17.584 36.136 66.955 1.00 8.54 777 ARG A C 1
ATOM 1981 O O . ARG A 1 266 ? 17.988 36.766 65.976 1.00 8.88 777 ARG A O 1
ATOM 1989 N N . ILE A 1 267 ? 18.434 35.741 67.895 1.00 7.62 778 ILE A N 1
ATOM 1990 C CA . ILE A 1 267 ? 19.870 36.015 67.828 1.00 7.96 778 ILE A CA 1
ATOM 1991 C C . ILE A 1 267 ? 20.509 35.241 66.708 1.00 7.44 778 ILE A C 1
ATOM 1992 O O . ILE A 1 267 ? 21.365 35.754 65.979 1.00 8.23 778 ILE A O 1
ATOM 1997 N N . ALA A 1 268 ? 20.123 33.984 66.518 1.00 8.28 779 ALA A N 1
ATOM 1998 C CA . ALA A 1 268 ? 20.639 33.209 65.395 1.00 7.55 779 ALA A CA 1
ATOM 1999 C C . ALA A 1 268 ? 20.357 33.892 64.059 1.00 7.90 779 ALA A C 1
ATOM 2000 O O . ALA A 1 268 ? 21.177 33.895 63.123 1.00 8.96 779 ALA A O 1
ATOM 2002 N N . GLU A 1 269 ? 19.173 34.495 63.932 1.00 8.27 780 GLU A N 1
ATOM 2003 C CA . GLU A 1 269 ? 18.820 35.282 62.728 1.00 9.38 780 GLU A CA 1
ATOM 2004 C C . GLU A 1 269 ? 19.786 36.463 62.546 1.00 7.36 780 GLU A C 1
ATOM 2005 O O . GLU A 1 269 ? 20.154 36.760 61.407 1.00 8.45 780 GLU A O 1
ATOM 2011 N N . LEU A 1 270 ? 20.197 37.120 63.625 1.00 6.98 781 LEU A N 1
ATOM 2012 C CA . LEU A 1 270 ? 21.176 38.203 63.550 1.00 6.18 781 LEU A CA 1
ATOM 2013 C C . LEU A 1 270 ? 22.537 37.702 63.086 1.00 6.51 781 LEU A C 1
ATOM 2014 O O . LEU A 1 270 ? 23.188 38.325 62.218 1.00 7.05 781 LEU A O 1
ATOM 2019 N N . VAL A 1 271 ? 22.988 36.577 63.650 1.00 6.39 782 VAL A N 1
ATOM 2020 C CA . VAL A 1 271 ? 24.264 35.994 63.257 1.00 6.66 782 VAL A CA 1
ATOM 2021 C C . VAL A 1 271 ? 24.226 35.657 61.773 1.00 6.70 782 VAL A C 1
ATOM 2022 O O . VAL A 1 271 ? 25.158 35.998 61.026 1.00 6.78 782 VAL A O 1
ATOM 2026 N N . ALA A 1 272 ? 23.162 34.996 61.340 1.00 6.71 783 ALA A N 1
ATOM 2027 C CA . ALA A 1 272 ? 23.056 34.603 59.925 1.00 6.97 783 ALA A CA 1
ATOM 2028 C C . ALA A 1 272 ? 22.998 35.830 59.053 1.00 6.12 783 ALA A C 1
ATOM 2029 O O . ALA A 1 272 ? 23.604 35.843 57.963 1.00 7.50 783 ALA A O 1
ATOM 2031 N N . THR A 1 273 ? 22.305 36.898 59.454 1.00 6.77 784 THR A N 1
ATOM 2032 C CA . THR A 1 273 ? 22.263 38.152 58.697 1.00 6.57 784 THR A CA 1
ATOM 2033 C C . THR A 1 273 ? 23.674 38.683 58.506 1.00 6.06 784 THR A C 1
ATOM 2034 O O . THR A 1 273 ? 24.049 39.127 57.390 1.00 6.67 784 THR A O 1
ATOM 2038 N N . GLU A 1 274 ? 24.517 38.666 59.540 1.00 6.01 785 GLU A N 1
ATOM 2039 C CA . GLU A 1 274 ? 25.857 39.174 59.390 1.00 6.58 785 GLU A CA 1
ATOM 2040 C C . GLU A 1 274 ? 26.686 38.259 58.450 1.00 6.14 785 GLU A C 1
ATOM 2041 O O . GLU A 1 274 ? 27.427 38.748 57.585 1.00 6.02 785 GLU A O 1
ATOM 2047 N N . PHE A 1 275 ? 26.563 36.935 58.609 1.00 5.91 786 PHE A N 1
ATOM 2048 C CA . PHE A 1 275 ? 27.300 36.024 57.754 1.00 6.35 786 PHE A CA 1
ATOM 2049 C C . PHE A 1 275 ? 26.890 36.171 56.278 1.00 5.01 786 PHE A C 1
ATOM 2050 O O . PHE A 1 275 ? 27.725 36.199 55.384 1.00 5.14 786 PHE A O 1
ATOM 2058 N N . PHE A 1 276 ? 25.601 36.277 56.024 1.00 4.19 787 PHE A N 1
ATOM 2059 C CA . PHE A 1 276 ? 25.120 36.443 54.671 1.00 3.66 787 PHE A CA 1
ATOM 2060 C C . PHE A 1 276 ? 25.550 37.737 54.052 1.00 4.06 787 PHE A C 1
ATOM 2061 O O . PHE A 1 276 ? 25.823 37.808 52.867 1.00 4.14 787 PHE A O 1
ATOM 2069 N N . ASP A 1 277 ? 25.622 38.793 54.840 1.00 4.24 788 ASP A N 1
ATOM 2070 C CA . ASP A 1 277 ? 26.103 40.084 54.354 1.00 4.37 788 ASP A CA 1
ATOM 2071 C C . ASP A 1 277 ? 27.580 39.972 53.959 1.00 3.95 788 ASP A C 1
ATOM 2072 O O . ASP A 1 277 ? 27.997 40.531 52.940 1.00 4.58 788 ASP A O 1
ATOM 2077 N N . GLN A 1 278 ? 28.379 39.252 54.748 1.00 4.42 789 GLN A N 1
ATOM 2078 C CA . GLN A 1 278 ? 29.778 38.973 54.352 1.00 4.76 789 GLN A CA 1
ATOM 2079 C C . GLN A 1 278 ? 29.806 38.222 53.001 1.00 4.54 789 GLN A C 1
ATOM 2080 O O . GLN A 1 278 ? 30.591 38.590 52.136 1.00 4.49 789 GLN A O 1
ATOM 2086 N N . GLY A 1 279 ? 28.973 37.214 52.872 1.00 4.64 790 GLY A N 1
ATOM 2087 C CA . GLY A 1 279 ? 28.911 36.467 51.606 1.00 3.97 790 GLY A CA 1
ATOM 2088 C C . GLY A 1 279 ? 28.564 37.353 50.452 1.00 3.57 790 GLY A C 1
ATOM 2089 O O . GLY A 1 279 ? 29.087 37.206 49.332 1.00 4.32 790 GLY A O 1
ATOM 2090 N N . ASP A 1 280 ? 27.655 38.334 50.669 1.00 4.29 791 ASP A N 1
ATOM 2091 C CA . ASP A 1 280 ? 27.348 39.260 49.609 1.00 4.27 791 ASP A CA 1
ATOM 2092 C C . ASP A 1 280 ? 28.527 40.099 49.201 1.00 4.79 791 ASP A C 1
ATOM 2093 O O . ASP A 1 280 ? 28.762 40.382 48.038 1.00 4.66 791 ASP A O 1
ATOM 2098 N N . ARG A 1 281 ? 29.311 40.521 50.167 1.00 4.73 792 ARG A N 1
ATOM 2099 C CA . ARG A 1 281 ? 30.554 41.250 49.919 1.00 4.90 792 ARG A CA 1
ATOM 2100 C C . ARG A 1 281 ? 31.573 40.376 49.165 1.00 4.35 792 ARG A C 1
ATOM 2101 O O . ARG A 1 281 ? 32.245 40.839 48.252 1.00 5.65 792 ARG A O 1
ATOM 2109 N N . GLU A 1 282 ? 31.674 39.106 49.576 1.00 4.59 793 GLU A N 1
ATOM 2110 C CA . GLU A 1 282 ? 32.587 38.168 48.891 1.00 4.80 793 GLU A CA 1
ATOM 2111 C C . GLU A 1 282 ? 32.247 38.054 47.410 1.00 4.81 793 GLU A C 1
ATOM 2112 O O . GLU A 1 282 ? 33.141 38.098 46.578 1.00 5.95 793 GLU A O 1
ATOM 2118 N N . ARG A 1 283 ? 30.927 37.910 47.105 1.00 6.16 794 ARG A N 1
ATOM 2119 C CA . ARG A 1 283 ? 30.475 37.668 45.740 1.00 7.93 794 ARG A CA 1
ATOM 2120 C C . ARG A 1 283 ? 30.885 38.933 44.962 1.00 11.11 794 ARG A C 1
ATOM 2121 O O . ARG A 1 283 ? 31.362 38.809 43.820 1.00 11.99 794 ARG A O 1
ATOM 2129 N N . LYS A 1 284 ? 30.737 40.144 45.497 1.00 10.24 795 LYS A N 1
ATOM 2130 C CA . LYS A 1 284 ? 31.064 41.410 44.721 1.00 12.61 795 LYS A CA 1
ATOM 2131 C C . LYS A 1 284 ? 32.470 41.941 44.739 1.00 14.53 795 LYS A C 1
ATOM 2132 O O . LYS A 1 284 ? 32.906 42.477 43.668 1.00 17.64 795 LYS A O 1
ATOM 2138 N N . GLU A 1 285 ? 33.183 41.836 45.839 1.00 14.91 796 GLU A N 1
ATOM 2139 C CA . GLU A 1 285 ? 34.510 42.380 46.049 1.00 15.97 796 GLU A CA 1
ATOM 2140 C C . GLU A 1 285 ? 35.627 41.386 45.693 1.00 16.96 796 GLU A C 1
ATOM 2141 O O . GLU A 1 285 ? 36.752 41.774 45.333 1.00 19.10 796 GLU A O 1
ATOM 2147 N N . LEU A 1 286 ? 35.333 40.103 45.788 1.00 13.56 797 LEU A N 1
ATOM 2148 C CA . LEU A 1 286 ? 36.330 39.078 45.527 1.00 13.56 797 LEU A CA 1
ATOM 2149 C C . LEU A 1 286 ? 35.978 38.187 44.359 1.00 10.46 797 LEU A C 1
ATOM 2150 O O . LEU A 1 286 ? 36.813 37.404 43.904 1.00 11.90 797 LEU A O 1
ATOM 2155 N N . ASN A 1 287 ? 34.753 38.271 43.846 1.00 9.23 798 ASN A N 1
ATOM 2156 C CA . ASN A 1 287 ? 34.363 37.396 42.759 1.00 9.73 798 ASN A CA 1
ATOM 2157 C C . ASN A 1 287 ? 34.502 35.913 43.077 1.00 7.24 798 ASN A C 1
ATOM 2158 O O . ASN A 1 287 ? 34.957 35.145 42.198 1.00 8.48 798 ASN A O 1
ATOM 2163 N N . ILE A 1 288 ? 34.123 35.550 44.289 1.00 7.26 799 ILE A N 1
ATOM 2164 C CA . ILE A 1 288 ? 34.124 34.153 44.707 1.00 7.59 799 ILE A CA 1
ATOM 2165 C C . ILE A 1 288 ? 32.709 33.738 45.021 1.00 8.16 799 ILE A C 1
ATOM 2166 O O . ILE A 1 288 ? 31.847 34.550 45.225 1.00 9.25 799 ILE A O 1
ATOM 2171 N N . GLU A 1 289 ? 32.471 32.426 45.059 1.00 10.32 800 GLU A N 1
ATOM 2172 C CA . GLU A 1 289 ? 31.185 31.861 45.442 1.00 11.13 800 GLU A CA 1
ATOM 2173 C C . GLU A 1 289 ? 31.223 31.647 46.953 1.00 8.77 800 GLU A C 1
ATOM 2174 O O . GLU A 1 289 ? 32.056 30.879 47.402 1.00 10.15 800 GLU A O 1
ATOM 2180 N N . PRO A 1 290 ? 30.379 32.275 47.776 1.00 5.96 801 PRO A N 1
ATOM 2181 C CA . PRO A 1 290 ? 30.412 32.025 49.186 1.00 6.44 801 PRO A CA 1
ATOM 2182 C C . PRO A 1 290 ? 30.047 30.604 49.540 1.00 6.67 801 PRO A C 1
ATOM 2183 O O . PRO A 1 290 ? 29.274 29.965 48.886 1.00 7.66 801 PRO A O 1
ATOM 2187 N N . THR A 1 291 ? 30.653 30.146 50.619 1.00 5.82 802 THR A N 1
ATOM 2188 C CA . THR A 1 291 ? 30.256 28.858 51.144 1.00 5.66 802 THR A CA 1
ATOM 2189 C C . THR A 1 291 ? 28.858 28.924 51.697 1.00 5.80 802 THR A C 1
ATOM 2190 O O . THR A 1 291 ? 28.276 30.030 51.885 1.00 6.76 802 THR A O 1
ATOM 2194 N N . ASP A 1 292 ? 28.260 27.790 51.977 1.00 6.38 803 ASP A N 1
ATOM 2195 C CA . ASP A 1 292 ? 26.850 27.768 52.403 1.00 5.62 803 ASP A CA 1
ATOM 2196 C C . ASP A 1 292 ? 26.609 28.598 53.628 1.00 6.73 803 ASP A C 1
ATOM 2197 O O . ASP A 1 292 ? 25.577 29.274 53.687 1.00 6.94 803 ASP A O 1
ATOM 2202 N N . LEU A 1 293 ? 27.488 28.590 54.609 1.00 6.98 804 LEU A N 1
ATOM 2203 C CA . LEU A 1 293 ? 27.359 29.375 55.770 1.00 9.42 804 LEU A CA 1
ATOM 2204 C C . LEU A 1 293 ? 27.197 30.881 55.490 1.00 8.78 804 LEU A C 1
ATOM 2205 O O . LEU A 1 293 ? 26.548 31.596 56.308 1.00 8.87 804 LEU A O 1
ATOM 2210 N N . MET A 1 294 ? 27.767 31.346 54.403 1.00 7.14 805 MET A N 1
ATOM 2211 C CA . MET A 1 294 ? 27.731 32.768 54.026 1.00 7.57 805 MET A CA 1
ATOM 2212 C C . MET A 1 294 ? 26.799 33.075 52.855 1.00 6.00 805 MET A C 1
ATOM 2213 O O . MET A 1 294 ? 26.778 34.210 52.368 1.00 6.47 805 MET A O 1
ATOM 2221 N N . ASN A 1 295 ? 26.048 32.067 52.432 1.00 5.44 806 ASN A N 1
ATOM 2222 C CA . ASN A 1 295 ? 25.205 32.204 51.260 1.00 4.83 806 ASN A CA 1
ATOM 2223 C C . ASN A 1 295 ? 23.747 32.193 51.631 1.00 4.84 806 ASN A C 1
ATOM 2224 O O . ASN A 1 295 ? 23.182 31.232 52.053 1.00 4.48 806 ASN A O 1
ATOM 2229 N N . ARG A 1 296 ? 23.086 33.351 51.459 1.00 4.35 807 ARG A N 1
ATOM 2230 C CA . ARG A 1 296 ? 21.655 33.494 51.826 1.00 3.90 807 ARG A CA 1
ATOM 2231 C C . ARG A 1 296 ? 20.727 32.517 51.109 1.00 4.45 807 ARG A C 1
ATOM 2232 O O . ARG A 1 296 ? 19.674 32.205 51.597 1.00 4.49 807 ARG A O 1
ATOM 2240 N N . GLU A 1 297 ? 21.137 32.037 49.938 1.00 4.45 808 GLU A N 1
ATOM 2241 C CA . GLU A 1 297 ? 20.418 30.991 49.269 1.00 4.99 808 GLU A CA 1
ATOM 2242 C C . GLU A 1 297 ? 20.204 29.770 50.132 1.00 5.19 808 GLU A C 1
ATOM 2243 O O . GLU A 1 297 ? 19.256 29.024 49.948 1.00 7.36 808 GLU A O 1
ATOM 2249 N N . LYS A 1 298 ? 21.112 29.568 51.092 1.00 5.91 809 LYS A N 1
ATOM 2250 C CA . LYS A 1 298 ? 21.148 28.421 51.966 1.00 5.22 809 LYS A CA 1
ATOM 2251 C C . LYS A 1 298 ? 20.567 28.662 53.340 1.00 5.65 809 LYS A C 1
ATOM 2252 O O . LYS A 1 298 ? 20.884 27.977 54.301 1.00 6.90 809 LYS A O 1
ATOM 2258 N N . LYS A 1 299 ? 19.669 29.659 53.508 1.00 6.02 810 LYS A N 1
ATOM 2259 C CA . LYS A 1 299 ? 19.057 29.983 54.770 1.00 6.59 810 LYS A CA 1
ATOM 2260 C C . LYS A 1 299 ? 18.380 28.749 55.395 1.00 7.39 810 LYS A C 1
ATOM 2261 O O . LYS A 1 299 ? 18.345 28.615 56.608 1.00 9.07 810 LYS A O 1
ATOM 2267 N N . ASN A 1 300 ? 17.843 27.853 54.568 1.00 7.86 811 ASN A N 1
ATOM 2268 C CA . ASN A 1 300 ? 17.178 26.665 55.068 1.00 9.17 811 ASN A CA 1
ATOM 2269 C C . ASN A 1 300 ? 18.114 25.723 55.859 1.00 8.03 811 ASN A C 1
ATOM 2270 O O . ASN A 1 300 ? 17.640 24.841 56.599 1.00 10.26 811 ASN A O 1
ATOM 2275 N N . LYS A 1 301 ? 19.423 25.903 55.701 1.00 7.37 812 LYS A N 1
ATOM 2276 C CA . LYS A 1 301 ? 20.392 25.068 56.389 1.00 7.58 812 LYS A CA 1
ATOM 2277 C C . LYS A 1 301 ? 20.728 25.613 57.790 1.00 8.23 812 LYS A C 1
ATOM 2278 O O . LYS A 1 301 ? 21.496 24.963 58.529 1.00 8.86 812 LYS A O 1
ATOM 2284 N N . ILE A 1 302 ? 20.194 26.775 58.196 1.00 7.23 813 ILE A N 1
ATOM 2285 C CA . ILE A 1 302 ? 20.562 27.302 59.519 1.00 7.34 813 ILE A CA 1
ATOM 2286 C C . ILE A 1 302 ? 20.329 26.292 60.674 1.00 7.65 813 ILE A C 1
ATOM 2287 O O . ILE A 1 302 ? 21.212 26.166 61.529 1.00 7.34 813 ILE A O 1
ATOM 2292 N N . PRO A 1 303 ? 19.188 25.587 60.742 1.00 6.65 814 PRO A N 1
ATOM 2293 C CA . PRO A 1 303 ? 19.052 24.614 61.862 1.00 7.60 814 PRO A CA 1
ATOM 2294 C C . PRO A 1 303 ? 20.200 23.589 61.920 1.00 7.99 814 PRO A C 1
ATOM 2295 O O . PRO A 1 303 ? 20.763 23.373 63.010 1.00 8.10 814 PRO A O 1
ATOM 2299 N N . SER A 1 304 ? 20.550 22.971 60.798 1.00 7.08 815 SER A N 1
ATOM 2300 C CA . SER A 1 304 ? 21.639 21.990 60.779 1.00 8.26 815 SER A CA 1
ATOM 2301 C C . SER A 1 304 ? 22.959 22.644 61.139 1.00 7.99 815 SER A C 1
ATOM 2302 O O . SER A 1 304 ? 23.777 22.033 61.815 1.00 8.48 815 SER A O 1
ATOM 2305 N N . MET A 1 305 ? 23.178 23.872 60.695 1.00 7.82 816 MET A N 1
ATOM 2306 C CA . MET A 1 305 ? 24.421 24.557 60.996 1.00 8.14 816 MET A CA 1
ATOM 2307 C C . MET A 1 305 ? 24.509 24.830 62.499 1.00 7.54 816 MET A C 1
ATOM 2308 O O . MET A 1 305 ? 25.593 24.700 63.109 1.00 8.54 816 MET A O 1
ATOM 2316 N N . GLN A 1 306 ? 23.405 25.210 63.117 1.00 7.05 817 GLN A N 1
ATOM 2317 C CA . GLN A 1 306 ? 23.406 25.485 64.574 1.00 6.78 817 GLN A CA 1
ATOM 2318 C C . GLN A 1 306 ? 23.623 24.216 65.367 1.00 6.80 817 GLN A C 1
ATOM 2319 O O . GLN A 1 306 ? 24.335 24.248 66.369 1.00 8.32 817 GLN A O 1
ATOM 2325 N N . VAL A 1 307 ? 23.027 23.105 64.946 1.00 7.11 818 VAL A N 1
ATOM 2326 C CA . VAL A 1 307 ? 23.284 21.833 65.637 1.00 6.66 818 VAL A CA 1
ATOM 2327 C C . VAL A 1 307 ? 24.759 21.520 65.532 1.00 7.59 818 VAL A C 1
ATOM 2328 O O . VAL A 1 307 ? 25.399 21.096 66.523 1.00 8.25 818 VAL A O 1
ATOM 2332 N N . GLY A 1 308 ? 25.358 21.714 64.347 1.00 8.05 819 GLY A N 1
ATOM 2333 C CA . GLY A 1 308 ? 26.788 21.464 64.173 1.00 8.99 819 GLY A CA 1
ATOM 2334 C C . GLY A 1 308 ? 27.665 22.346 65.042 1.00 8.98 819 GLY A C 1
ATOM 2335 O O . GLY A 1 308 ? 28.658 21.899 65.577 1.00 10.08 819 GLY A O 1
ATOM 2336 N N . PHE A 1 309 ? 27.289 23.603 65.181 1.00 8.19 820 PHE A N 1
ATOM 2337 C CA . PHE A 1 309 ? 27.980 24.561 66.031 1.00 7.54 820 PHE A CA 1
ATOM 2338 C C . PHE A 1 309 ? 27.917 24.115 67.494 1.00 7.39 820 PHE A C 1
ATOM 2339 O O . PHE A 1 309 ? 28.928 24.146 68.221 1.00 8.80 820 PHE A O 1
ATOM 2347 N N . ILE A 1 310 ? 26.745 23.711 67.920 1.00 6.64 821 ILE A N 1
ATOM 2348 C CA . ILE A 1 310 ? 26.558 23.219 69.300 1.00 7.20 821 ILE A CA 1
ATOM 2349 C C . ILE A 1 310 ? 27.452 22.003 69.531 1.00 8.14 821 ILE A C 1
ATOM 2350 O O . ILE A 1 310 ? 28.170 21.897 70.550 1.00 8.85 821 ILE A O 1
ATOM 2355 N N . ASP A 1 311 ? 27.436 21.052 68.603 1.00 7.81 822 ASP A N 1
ATOM 2356 C CA . ASP A 1 311 ? 28.161 19.838 68.814 1.00 8.76 822 ASP A CA 1
ATOM 2357 C C . ASP A 1 311 ? 29.662 20.049 68.764 1.00 10.20 822 ASP A C 1
ATOM 2358 O O . ASP A 1 311 ? 30.404 19.465 69.593 1.00 11.77 822 ASP A O 1
ATOM 23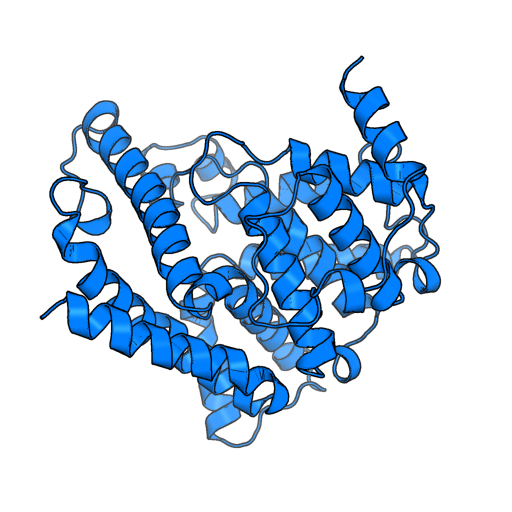63 N N . ALA A 1 312 ? 30.127 20.852 67.817 1.00 9.18 823 ALA A N 1
ATOM 2364 C CA . ALA A 1 312 ? 31.580 21.003 67.592 1.00 9.39 823 ALA A CA 1
ATOM 2365 C C . ALA A 1 312 ? 32.248 21.939 68.584 1.00 9.81 823 ALA A C 1
ATOM 2366 O O . ALA A 1 312 ? 33.430 21.743 68.913 1.00 11.71 823 ALA A O 1
ATOM 2368 N N . ILE A 1 313 ? 31.529 22.931 69.050 1.00 9.00 824 ILE A N 1
ATOM 2369 C CA . ILE A 1 313 ? 32.096 23.980 69.886 1.00 10.01 824 ILE A CA 1
ATOM 2370 C C . ILE A 1 313 ? 31.455 24.137 71.249 1.00 9.43 824 ILE A C 1
ATOM 2371 O O . ILE A 1 313 ? 32.117 24.163 72.276 1.00 12.53 824 ILE A O 1
ATOM 2376 N N . CYS A 1 314 ? 30.135 24.256 71.315 1.00 9.18 825 CYS A N 1
ATOM 2377 C CA . CYS A 1 314 ? 29.501 24.725 72.520 1.00 8.95 825 CYS A CA 1
ATOM 2378 C C . CYS A 1 314 ? 29.275 23.748 73.615 1.00 8.19 825 CYS A C 1
ATOM 2379 O O . CYS A 1 314 ? 29.508 24.049 74.770 1.00 9.09 825 CYS A O 1
ATOM 2382 N N . LEU A 1 315 ? 28.803 22.534 73.313 1.00 9.18 826 LEU A N 1
ATOM 2383 C CA . LEU A 1 315 ? 28.383 21.615 74.339 1.00 9.76 826 LEU A CA 1
ATOM 2384 C C . LEU A 1 315 ? 29.498 21.299 75.290 1.00 8.60 826 LEU A C 1
ATOM 2385 O O . LEU A 1 315 ? 29.325 21.348 76.497 1.00 8.66 826 LEU A O 1
ATOM 2390 N N . GLN A 1 316 ? 30.673 20.963 74.781 1.00 8.51 827 GLN A N 1
ATOM 2391 C CA . GLN A 1 316 ? 31.739 20.531 75.651 1.00 8.10 827 GLN A CA 1
ATOM 2392 C C . GLN A 1 316 ? 32.273 21.695 76.506 1.00 7.88 827 GLN A C 1
ATOM 2393 O O . GLN A 1 316 ? 32.719 21.526 77.641 1.00 7.99 827 GLN A O 1
ATOM 2399 N N . LEU A 1 317 ? 32.216 22.903 75.928 1.00 6.99 828 LEU A N 1
ATOM 2400 C CA . LEU A 1 317 ? 32.599 24.068 76.743 1.00 8.20 828 LEU A CA 1
ATOM 2401 C C . LEU A 1 317 ? 31.688 24.275 77.933 1.00 7.06 828 LEU A C 1
ATOM 2402 O O . LEU A 1 317 ? 32.152 24.486 79.064 1.00 7.89 828 LEU A O 1
ATOM 2407 N N . TYR A 1 318 ? 30.383 24.229 77.712 1.00 6.13 829 TYR A N 1
ATOM 2408 C CA . TYR A 1 318 ? 29.468 24.415 78.843 1.00 5.84 829 TYR A CA 1
ATOM 2409 C C . TYR A 1 318 ? 29.493 23.229 79.810 1.00 7.22 829 TYR A C 1
ATOM 2410 O O . TYR A 1 318 ? 29.300 23.403 81.023 1.00 7.51 829 TYR A O 1
ATOM 2419 N N . GLU A 1 319 ? 29.734 22.016 79.296 1.00 5.75 830 GLU A N 1
ATOM 2420 C CA . GLU A 1 319 ? 29.959 20.871 80.168 1.00 7.05 830 GLU A CA 1
ATOM 2421 C C . GLU A 1 319 ? 31.162 21.124 81.085 1.00 6.80 830 GLU A C 1
ATOM 2422 O O . GLU A 1 319 ? 31.096 20.943 82.308 1.00 8.13 830 GLU A O 1
ATOM 2428 N N . ALA A 1 320 ? 32.259 21.546 80.508 1.00 6.66 831 ALA A N 1
ATOM 2429 C CA . ALA A 1 320 ? 33.498 21.791 81.230 1.00 7.70 831 ALA A CA 1
ATOM 2430 C C . ALA A 1 320 ? 33.295 22.899 82.277 1.00 7.60 831 ALA A C 1
ATOM 2431 O O . ALA A 1 320 ? 33.737 22.752 83.428 1.00 8.08 831 ALA A O 1
ATOM 2433 N N . LEU A 1 321 ? 32.645 23.999 81.892 1.00 8.75 832 LEU A N 1
ATOM 2434 C CA . LEU A 1 321 ? 32.394 25.103 82.840 1.00 8.09 832 LEU A CA 1
ATOM 2435 C C . LEU A 1 321 ? 31.600 24.605 84.046 1.00 7.91 832 LEU A C 1
ATOM 2436 O O . LEU A 1 321 ? 31.839 25.025 85.206 1.00 9.28 832 LEU A O 1
ATOM 2441 N N . THR A 1 322 ? 30.646 23.708 83.826 1.00 9.17 833 THR A N 1
ATOM 2442 C CA . THR A 1 322 ? 29.804 23.168 84.911 1.00 10.54 833 THR A CA 1
ATOM 2443 C C . THR A 1 322 ? 30.659 22.330 85.847 1.00 9.29 833 THR A C 1
ATOM 2444 O O . THR A 1 322 ? 30.356 22.238 87.022 1.00 8.91 833 THR A O 1
ATOM 2448 N N . HIS A 1 323 ? 31.750 21.692 85.374 1.00 8.85 834 HIS A N 1
ATOM 2449 C CA . HIS A 1 323 ? 32.652 21.005 86.292 1.00 8.99 834 HIS A CA 1
ATOM 2450 C C . HIS A 1 323 ? 33.364 21.922 87.224 1.00 11.09 834 HIS A C 1
ATOM 2451 O O . HIS A 1 323 ? 33.579 21.557 88.404 1.00 13.74 834 HIS A O 1
ATOM 2458 N N . VAL A 1 324 ? 33.732 23.108 86.723 1.00 8.99 835 VAL A N 1
ATOM 2459 C CA . VAL A 1 324 ? 34.405 24.099 87.555 1.00 11.61 835 VAL A CA 1
ATOM 2460 C C . VAL A 1 324 ? 33.419 24.702 88.542 1.00 10.88 835 VAL A C 1
ATOM 2461 O O . VAL A 1 324 ? 33.746 24.860 89.707 1.00 12.36 835 VAL A O 1
ATOM 2465 N N . SER A 1 325 ? 32.218 25.044 88.107 1.00 10.46 836 SER A N 1
ATOM 2466 C CA . SER A 1 325 ? 31.156 25.489 88.991 1.00 13.91 836 SER A CA 1
ATOM 2467 C C . SER A 1 325 ? 29.802 24.926 88.601 1.00 11.80 836 SER A C 1
ATOM 2468 O O . SER A 1 325 ? 29.238 25.260 87.548 1.00 11.17 836 SER A O 1
ATOM 2471 N N . GLU A 1 326 ? 29.237 24.068 89.422 1.00 11.50 837 GLU A N 1
ATOM 2472 C CA . GLU A 1 326 ? 28.005 23.406 89.175 1.00 11.07 837 GLU A CA 1
ATOM 2473 C C . GLU A 1 326 ? 26.873 24.407 89.019 1.00 8.98 837 GLU A C 1
ATOM 2474 O O . GLU A 1 326 ? 25.908 24.128 88.350 1.00 9.11 837 GLU A O 1
ATOM 2480 N N . ASP A 1 327 ? 27.007 25.580 89.655 1.00 8.76 838 ASP A N 1
ATOM 2481 C CA . ASP A 1 327 ? 26.033 26.654 89.527 1.00 7.83 838 ASP A CA 1
ATOM 2482 C C . ASP A 1 327 ? 25.939 27.306 88.144 1.00 7.55 838 ASP A C 1
ATOM 2483 O O . ASP A 1 327 ? 25.013 28.071 87.902 1.00 7.83 838 ASP A O 1
ATOM 2488 N N . CYS A 1 328 ? 26.880 27.002 87.268 1.00 7.67 839 CYS A N 1
ATOM 2489 C CA . CYS A 1 328 ? 26.777 27.395 85.873 1.00 7.17 839 CYS A CA 1
ATOM 2490 C C . CYS A 1 328 ? 25.958 26.424 85.009 1.00 6.02 839 CYS A C 1
ATOM 2491 O O . CYS A 1 328 ? 25.820 26.610 83.781 1.00 6.95 839 CYS A O 1
ATOM 2494 N N . PHE A 1 329 ? 25.405 25.396 85.602 1.00 6.35 840 PHE A N 1
ATOM 2495 C CA . PHE A 1 329 ? 24.595 24.437 84.868 1.00 5.66 840 PHE A CA 1
ATOM 2496 C C . PHE A 1 329 ? 23.540 25.053 83.960 1.00 6.30 840 PHE A C 1
ATOM 2497 O O . PHE A 1 329 ? 23.346 24.530 82.866 1.00 6.01 840 PHE A O 1
ATOM 2505 N N . PRO A 1 330 ? 22.828 26.128 84.338 1.00 6.17 841 PRO A N 1
ATOM 2506 C CA . PRO A 1 330 ? 21.858 26.673 83.393 1.00 6.43 841 PRO A CA 1
ATOM 2507 C C . PRO A 1 330 ? 22.312 26.988 82.001 1.00 5.66 841 PRO A C 1
ATOM 2508 O O . PRO A 1 330 ? 21.536 26.918 81.092 1.00 7.21 841 PRO A O 1
ATOM 2512 N N . LEU A 1 331 ? 23.554 27.335 81.848 1.00 6.28 842 LEU A N 1
ATOM 2513 C CA . LEU A 1 331 ? 24.095 27.584 80.542 1.00 6.07 842 LEU A CA 1
ATOM 2514 C C . LEU A 1 331 ? 24.143 26.290 79.699 1.00 5.87 842 LEU A C 1
ATOM 2515 O O . LEU A 1 331 ? 23.744 26.278 78.539 1.00 6.78 842 LEU A O 1
ATOM 2520 N N . LEU A 1 332 ? 24.657 25.210 80.311 1.00 5.65 843 LEU A N 1
ATOM 2521 C CA . LEU A 1 332 ? 24.628 23.903 79.679 1.00 5.19 843 LEU A CA 1
ATOM 2522 C C . LEU A 1 332 ? 23.191 23.453 79.346 1.00 5.20 843 LEU A C 1
ATOM 2523 O O . LEU A 1 332 ? 22.889 22.974 78.242 1.00 6.51 843 LEU A O 1
ATOM 2528 N N . ASP A 1 333 ? 22.306 23.600 80.308 1.00 5.98 844 ASP A N 1
ATOM 2529 C CA . ASP A 1 333 ? 20.906 23.204 80.150 1.00 6.52 844 ASP A CA 1
ATOM 2530 C C . ASP A 1 333 ? 20.297 23.918 78.946 1.00 6.33 844 ASP A C 1
ATOM 2531 O O . ASP A 1 333 ? 19.662 23.321 78.102 1.00 6.34 844 ASP A O 1
ATOM 2536 N N . GLY A 1 334 ? 20.496 25.222 78.878 1.00 6.41 845 GLY A N 1
ATOM 2537 C CA . GLY A 1 334 ? 19.908 25.966 77.775 1.00 7.43 845 GLY A CA 1
ATOM 2538 C C . GLY A 1 334 ? 20.484 25.583 76.416 1.00 6.35 845 GLY A C 1
ATOM 2539 O O . GLY A 1 334 ? 19.782 25.544 75.437 1.00 7.03 845 GLY A O 1
ATOM 2540 N N . CYS A 1 335 ? 21.778 25.304 76.381 1.00 7.02 846 CYS A N 1
ATOM 2541 C CA . CYS A 1 335 ? 22.426 24.878 75.162 1.00 7.23 846 CYS A CA 1
ATOM 2542 C C . CYS A 1 335 ? 21.803 23.543 74.688 1.00 5.96 846 CYS A C 1
ATOM 2543 O O . CYS A 1 335 ? 21.481 23.419 73.500 1.00 7.53 846 CYS A O 1
ATOM 2546 N N . ARG A 1 336 ? 21.633 22.590 75.584 1.00 6.00 847 ARG A N 1
ATOM 2547 C CA . ARG A 1 336 ? 21.026 21.343 75.219 1.00 6.33 847 ARG A CA 1
ATOM 2548 C C . ARG A 1 336 ? 19.586 21.500 74.742 1.00 6.48 847 ARG A C 1
ATOM 2549 O O . ARG A 1 336 ? 19.163 20.853 73.805 1.00 8.16 847 ARG A O 1
ATOM 2562 N N . LYS A 1 337 ? 18.820 22.365 75.390 1.00 6.51 848 LYS A N 1
ATOM 2563 C CA . LYS A 1 337 ? 17.428 22.646 74.976 1.00 7.14 848 LYS A CA 1
ATOM 2564 C C . LYS A 1 337 ? 17.397 23.234 73.576 1.00 7.33 848 LYS A C 1
ATOM 2565 O O . LYS A 1 337 ? 16.554 22.842 72.781 1.00 8.92 848 LYS A O 1
ATOM 2571 N N . ASN A 1 338 ? 18.292 24.153 73.265 1.00 7.36 849 ASN A N 1
ATOM 2572 C CA . ASN A 1 338 ? 18.296 24.729 71.930 1.00 7.40 849 ASN A CA 1
ATOM 2573 C C . ASN A 1 338 ? 18.770 23.723 70.889 1.00 7.39 849 ASN A C 1
ATOM 2574 O O . ASN A 1 338 ? 18.323 23.768 69.748 1.00 8.39 849 ASN A O 1
ATOM 2579 N N . ARG A 1 339 ? 19.680 22.802 71.260 1.00 7.25 850 ARG A N 1
ATOM 2580 C CA . ARG A 1 339 ? 20.048 21.766 70.315 1.00 7.55 850 ARG A CA 1
ATOM 2581 C C . ARG A 1 339 ? 18.817 20.961 69.880 1.00 8.42 850 ARG A C 1
ATOM 2582 O O . ARG A 1 339 ? 18.703 20.690 68.651 1.00 9.68 850 ARG A O 1
ATOM 2590 N N . GLN A 1 340 ? 17.947 20.597 70.812 1.00 7.64 851 GLN A N 1
ATOM 2591 C CA . GLN A 1 340 ? 16.746 19.814 70.513 1.00 9.37 851 GLN A CA 1
ATOM 2592 C C . GLN A 1 340 ? 15.850 20.618 69.615 1.00 9.46 851 GLN A C 1
ATOM 2593 O O . GLN A 1 340 ? 15.266 20.080 68.657 1.00 8.53 851 GLN A O 1
ATOM 2599 N N . LYS A 1 341 ? 15.714 21.918 69.890 1.00 8.47 852 LYS A N 1
ATOM 2600 C CA . LYS A 1 341 ? 14.822 22.763 69.127 1.00 9.14 852 LYS A CA 1
ATOM 2601 C C . LYS A 1 341 ? 15.307 22.882 67.690 1.00 7.04 852 LYS A C 1
ATOM 2602 O O . LYS A 1 341 ? 14.518 22.754 66.730 1.00 8.40 852 LYS A O 1
ATOM 2608 N N . TRP A 1 342 ? 16.617 23.133 67.467 1.00 7.98 853 TRP A N 1
ATOM 2609 C CA . TRP A 1 342 ? 17.189 23.244 66.109 1.00 7.60 853 TRP A CA 1
ATOM 2610 C C . TRP A 1 342 ? 17.133 21.911 65.368 1.00 6.82 853 TRP A C 1
ATOM 2611 O O . TRP A 1 342 ? 16.837 21.876 64.212 1.00 8.17 853 TRP A O 1
ATOM 2622 N N . GLN A 1 343 ? 17.417 20.827 66.056 1.00 7.23 854 GLN A N 1
ATOM 2623 C CA . GLN A 1 343 ? 17.407 19.502 65.431 1.00 7.82 854 GLN A CA 1
ATOM 2624 C C . GLN A 1 343 ? 16.016 19.194 64.941 1.00 8.71 854 GLN A C 1
ATOM 2625 O O . GLN A 1 343 ? 15.857 18.595 63.848 1.00 9.90 854 GLN A O 1
ATOM 2631 N N . ALA A 1 344 ? 14.987 19.577 65.684 1.00 8.94 855 ALA A N 1
ATOM 2632 C CA . ALA A 1 344 ? 13.602 19.315 65.244 1.00 10.34 855 ALA A CA 1
ATOM 2633 C C . ALA A 1 344 ? 13.300 20.099 63.970 1.00 9.96 855 ALA A C 1
ATOM 2634 O O . ALA A 1 344 ? 12.511 19.621 63.136 1.00 12.32 855 ALA A O 1
ATOM 2636 N N . LEU A 1 345 ? 13.896 21.281 63.790 1.00 10.63 856 LEU A N 1
ATOM 2637 C CA . LEU A 1 345 ? 13.687 22.084 62.582 1.00 11.27 856 LEU A CA 1
ATOM 2638 C C . LEU A 1 345 ? 14.556 21.603 61.428 1.00 11.42 856 LEU A C 1
ATOM 2639 O O . LEU A 1 345 ? 14.240 21.965 60.263 1.00 14.21 856 LEU A O 1
ATOM 2644 N N . ALA A 1 346 ? 15.601 20.832 61.681 1.00 12.79 857 ALA A N 1
ATOM 2645 C CA . ALA A 1 346 ? 16.523 20.352 60.681 1.00 14.46 857 ALA A CA 1
ATOM 2646 C C . ALA A 1 346 ? 15.975 19.117 59.989 1.00 19.44 857 ALA A C 1
ATOM 2647 O O . ALA A 1 346 ? 16.403 18.819 58.906 1.00 22.36 857 ALA A O 1
ATOM 2649 N N . GLU A 1 347 ? 15.039 18.428 60.640 1.00 22.89 858 GLU A N 1
ATOM 2650 C CA . GLU A 1 347 ? 14.458 17.187 60.120 1.00 25.69 858 GLU A CA 1
ATOM 2651 C C . GLU A 1 347 ? 13.268 17.445 59.164 1.00 27.49 858 GLU A C 1
ATOM 2652 O O . GLU A 1 347 ? 13.022 18.612 58.740 1.00 30.40 858 GLU A O 1
#

Nearest PDB structures (foldseek):
  1tbf-assembly1_A  TM=1.003E+00  e=1.264E-43  Homo sapiens
  3hc8-assembly1_A  TM=9.976E-01  e=1.064E-40  Homo sapiens
  5jo3-assembly1_B  TM=9.994E-01  e=2.672E-40  Homo sapiens
  4wcu-assembly1_C  TM=9.340E-01  e=8.022E-18  Homo sapiens
  7yqf-assembly1_B  TM=9.468E-01  e=4.102E-17  Homo sapiens

Radius of gyration: 19.38 Å; Cα contacts (8 Å, |Δi|>4): 444; chains: 1; bounding box: 39×55×53 Å

CATH classification: 1.10.1300.10

Sequence (326 aa):
EEETRELQSLAAAVVPSAQTLKITDFSFSDFELSDLETALCTIRMFTDLNLVQNFQMKHEVLCRWILSVKKNYRKNVAYHNWRHAFNTAQCMFAALKAGKIQNKLTDLEILALLIAALSHDLDHPGVSNQFLINTNSELALMYNDESVLEHHHFDQCLMILNSPGNQILSGLSIEEYKTTLKIIKQAILATDLALYIKRRGEFFELIRKNQFNLEDPHQKELFLAMLMTACDLSAITKPWPIQQRIAELVATEFFDQGDRERKELNIEPTDLMNREKKNKIPSMQVGFIDAICLQLYEALTHVSEDCFPLLDGCRKNRQKWQALAE

GO terms:
  GO:0047555 3',5'-cyclic-GMP phosphodiesterase activity (F, EXP)
  GO:0005829 cytosol (C, TAS)
  GO:0005515 protein binding (F, IPI)
  GO:0047555 3',5'-cyclic-GMP phosphodiesterase activity (F, IDA)
  GO:0030553 cGMP binding (F, TAS)

B-factor: mean 13.39, std 9.26, range [2.8, 53.97]

Organism: Homo sapiens (NCBI:txid9606)

Foldseek 3Di:
DVLVVLLVVQLPDDQDACVVLVLLPLQDDCPVPDPSNLLSNLVNLCVVLCNCPVLVFDSSLQSNLLVLLQVQADPPQLALHQRLLSQLLSNLSNCVPLLVCSVLDDSLLSVLLNLLSRQLQGNPPLADLVLCVVLVHPQCVVVVSQLSRRVVSLVSSVVSCPDPSNVRNVSDDPVSSVVSSVLSSLQSSLLPVVNVVVLVVVLLVCLVVVNQDCVPPVSVSSVSSLSSNLSSPQLLLHDQVSVVVSLVSNQVSLLVNQVCCCPVVVDHDDLSNHPVNVLCSLVVLLVCLVPPNLVSLVSSCSVGVSSVSSNVSNVVSNVVSVVSND

Solvent-accessible surface area: 15310 Å² total; per-residue (Å²): 152,114,88,72,134,57,32,105,41,0,33,90,33,126,34,36,52,11,144,82,27,111,0,46,66,21,58,11,36,5,69,157,35,57,72,67,77,0,0,15,0,0,5,42,0,0,49,45,0,61,0,40,120,77,21,137,16,129,79,91,16,2,0,73,1,1,22,27,1,30,137,47,7,92,195,133,10,26,29,35,22,16,60,12,0,0,24,2,0,0,3,0,1,0,0,1,62,39,0,118,0,34,135,80,16,71,59,52,22,0,0,0,0,0,0,0,0,1,1,0,10,0,31,10,28,5,5,27,16,128,5,13,68,75,45,129,18,139,37,3,148,123,48,106,74,113,16,0,8,14,43,19,1,27,65,34,1,47,113,3,6,82,21,123,33,5,88,2,5,79,51,19,58,125,120,66,65,116,75,1,33,121,27,0,79,61,3,0,31,7,12,14,59,60,44,3,87,156,60,61,41,75,1,31,82,28,21,160,93,143,109,44,69,29,157,54,106,89,26,26,59,0,0,14,8,4,1,0,2,1,2,17,21,4,17,5,10,8,56,50,87,24,2,85,145,14,4,80,69,36,9,54,10,58,8,70,6,0,44,86,16,94,180,100,47,134,73,166,16,99,53,72,24,11,110,135,54,108,115,72,24,16,60,74,26,11,35,54,0,74,65,26,0,36,96,1,1,73,5,5,25,135,23,8,139,51,1,79,63,2,12,35,10,0,112,127,2,76,110,92,10,57,63,103,43,163

Secondary structure (DSSP, 8-state):
-HHHHHHHHHHHS----HHHHTTT-TT---TT--HHHHHHHHHHHHHHTTHHHHTT--HHHHHHHHHHHHHTS-TTSSSSSHHHHHHHHHHHHHHHHTT--GGGS-HHHHHHHHHHHHHTTTT--SS-HHHHHHTT-HHHHHTTTSSHHHHHHHHHHHHHHHSTT--TTTTS-HHHHHHHHHHHHHHHHHTSHHHHHHHHHHHHHHHHTT---TTSHHHHHHHHHHHHHHHHTGGGGS-HHHHHHHHHHHHHHHHHHHHHIIIII--PPPGGG-GGGGGGHHHHHHHHIIIIIHHHHHHHHHH-GGGHHHHHHHHHHHHHHHHHH-

InterPro domains:
  IPR002073 3'5'-cyclic nucleotide phosphodiesterase, catalytic domain [PF00233] (612-845)
  IPR002073 3'5'-cyclic nucleotide phosphodiesterase, catalytic domain [PS51845] (536-860)
  IPR003018 GAF domain [PF01590] (164-312)
  IPR003018 GAF domain [PF01590] (347-501)
  IPR003018 GAF domain [SM00065] (164-324)
  IPR003018 GAF domain [SM00065] (346-513)
  IPR003607 HD/PDEase domain [SM00471] (610-778)
  IPR003607 HD/PDEase domain [cd00077] (612-787)
  IPR023088 3'5'-cyclic nucleotide phosphodiesterase [PR00387] (608-621)
  IPR023088 3'5'-cyclic nucleotide phosphodiesterase [PR00387] (639-652)
  IPR023088 3'5'-cyclic nucleotide phosphodiesterase [PR00387] (653-668)
  IPR023088 3'5'-cyclic nucleotide phosphodiesterase [PR00387] (679-695)
  IPR023088 3'5'-cyclic nucleotide phosphodiesterase [PR00387] (760-773)
  IPR023088 3'5'-cyclic nucleotide phosphodiesterase [PR00387] (777-793)
  IPR023174 3'5'-cyclic nucleotide phosphodiesterase, conserved site [PS00126] (653-664)
  IPR029016 GAF-like domain superfamily [G3DSA:3.30.450.40] (99-519)
  IPR029016 GAF-like domain superfamily [G3DSA:3.30.450.40] (130-343)
  IPR036971 3'5'-cyclic nucleotide phosphodiesterase, catalytic domain superfamily [G3DSA:1.10.1300.10] (532-860)

=== Feature glossary ===
Reading guide. The protein is described through the following features:

Foldseek 3Di. A 3Di character summarizes, for each residue, the relative orientation of the Cα frame of its nearest spatial neighbor. Because it encodes fold topology rather than chemistry, 3Di alignments detect remote structural similarity that sequence alignment misses.

Contact-map, Ramachandran, and PAE plots. Plot images: a contact map (which residues are close in 3D, as an N×N binary image), a Ramachandran scatter (backbone torsion angles, revealing secondary-structure composition at a glance), and — for AlphaFold structures — a PAE heatmap (pairwise prediction confidence).

Radius of gyration, Cα contacts, bounding box. Radius of gyration (Rg) is the root-mean-square distance of Cα atoms from their centroid — a single number for overall size and compactness. A globular domain of N residues has Rg ≈ 2.2·N^0.38 Å; an extended or disordered chain has a much larger Rg. The Cα contact count is the number of residue pairs whose Cα atoms are within 8 Å and are more than four positions apart in sequence — a standard proxy for tertiary packing density. The bounding box is the smallest axis-aligned box enclosing all Cα atoms.

Secondary structure (8-state, DSSP). Eight-state secondary structure (DSSP): H is the canonical α-helix, G the tighter 3₁₀-helix, I the wider π-helix; E/B are β-structure, T and S are turns and bends, and '-' is everything else. DSSP derives these from the pattern of main-chain N–H···O=C hydrogen bonds, not from the sequence.

B-factor. B-factor (Debye–Waller factor) reflects atomic displacement in the crystal lattice. It is an experimental observable (units Å²), not a prediction; low values mean the atom is pinned down, high values mean it moves or is heterogeneous across the crystal.

pLDDT. pLDDT is the predicted lDDT-Cα score: AlphaFold's confidence that the local environment of each residue (all inter-atomic distances within 15 Å) is correctly placed. It is a per-residue number between 0 and 100, with higher meaning more reliable.

Nearest PDB structures. Nearest PDB neighbors are the top structural matches found by Foldseek when searching this structure against the entire Protein Data Bank. Each hit reports a TM-score (0 to 1; >0.5 almost always implies the same fold) and an E-value. These are *structural* homologs — they may share no detectable sequence similarity.

Solvent-accessible surface area. Accessible surface area quantifies burial. A residue with SASA near zero is packed into the hydrophobic core; one with SASA >100 Å² sits on the surface. Computed here via the Shrake–Rupley numerical algorithm with a 1.4 Å probe.

Rendered structure images. Structure images are PyMOL renders from six orthogonal camera directions. Cartoon representation draws helices as coils and strands as arrows; sticks shows the backbone as bonds; surface shows the solvent-excluded envelope. Rainbow coloring maps sequence position to hue (blue→red, N→C); chain coloring assigns a distinct color per polypeptide.

Backbone torsions (φ/ψ). φ (phi) and ψ (psi) are the two rotatable backbone dihedrals per residue: φ is the C(i-1)–N–Cα–C torsion, ψ is the N–Cα–C–N(i+1) torsion, both in degrees on (−180°, 180°]. α-helical residues cluster near (−60°, −45°); β-strand residues near (−120°, +130°). A Ramachandran plot is simply a scatter of (φ, ψ) for every residue.

Predicted aligned error. Predicted Aligned Error (PAE) is an AlphaFold confidence matrix: entry (i, j) is the expected error in the position of residue j, in ångströms, when the prediction is superimposed on the true structure at residue i. Low PAE within a block of residues means that block is internally rigid and well-predicted; high PAE between two blocks means their relative placement is uncertain even if each block individually is confident.

mmCIF coordinates. Structure coordinates are given as an mmCIF _atom_site loop: one row per atom with element, residue name, chain id, sequence number, and x/y/z position in Å. Only the four main-chain atoms per residue are included here; side chains are omitted to keep the record compact.

InterPro / GO / CATH / organism. Database cross-references. InterPro integrates a dozen domain/family signature databases into unified entries with residue-range hits. GO terms attach function/process/location labels with evidence codes. CATH codes position the fold in a four-level structural taxonomy. Organism is the NCBI-taxonomy species name.

Secondary structure (3-state, P-SEA). SS3 is a coarse helix/strand/coil call (letters a/b/c) made by the P-SEA algorithm from inter-Cα distances and dihedrals. It is less detailed than DSSP but needs only Cα positions.

Sequence. Sequence gives the chain of amino acids in standard one-letter code (A=alanine, C=cysteine, …, Y=tyrosine), read N→C. It is the only feature that is directly encoded by the gene; all structural features are derived from the folded form of this sequence.